Protein AF-A0AAU0MA04-F1 (afdb_monomer)

Secondary structure (DSSP, 8-state):
--PPPP-TTTTTHHHHHHHHHHHHHHT-HHHHHHHHHTSTT--HHHHHHHHHHHHH---HHHHHHHHHHHHHHHHHHHHHHHHHHHHHHHHHHHHHHS-----------B-TTT-PBPS---SSSSPP--SSHHHHHHHHHHHHTT-TT--S---------------------HHHHHHHHHT-HHHHHHHHHHHHHHHH-TT-GGGSTTSHHHHHHHHHHHHHHHHHHHHHT--

Nearest PDB structures (foldseek):
  2ecv-assembly1_A  TM=3.688E-01  e=5.560E+00  Homo sapiens

pLDDT: mean 81.83, std 14.27, range [41.34, 95.12]

Solvent-accessible surface area (backbone atoms only — not comparable to full-atom values): 14176 Å² total; per-residue (Å²): 127,88,72,73,81,85,50,58,76,87,63,46,42,65,61,45,50,51,50,31,52,51,20,60,72,68,68,42,68,67,54,31,51,54,29,45,63,73,40,80,59,71,39,75,71,49,50,53,51,44,60,43,40,70,72,73,40,85,50,69,66,63,32,54,52,52,43,50,50,55,56,50,51,40,47,49,50,52,51,52,52,49,47,53,50,53,51,51,51,53,51,46,55,54,48,67,70,54,73,81,76,77,84,81,72,88,68,64,56,41,14,81,74,80,60,47,72,48,93,70,74,58,94,69,78,85,72,58,55,49,72,42,72,66,52,48,52,51,47,50,48,34,45,72,67,68,40,92,88,44,75,88,73,81,87,70,90,73,85,76,84,80,82,75,88,72,83,74,76,76,85,66,64,70,64,57,58,52,53,54,33,76,72,31,69,69,52,41,52,49,51,53,52,49,52,50,51,50,57,68,37,81,85,46,66,71,46,34,80,88,30,71,60,27,49,52,50,51,54,54,52,50,53,52,54,48,55,52,28,50,75,69,72,71,106

Mean predicted aligned error: 18.21 Å

Radius of gyration: 35.87 Å; Cα contacts (8 Å, |Δi|>4): 125; chains: 1; bounding box: 89×49×90 Å

Foldseek 3Di:
DQQDQDDCVVLVVVVLVVQCVVCVVVVPPVSNVVSVVSLVLPDPVLVVVLVVLVVPPPDPVVSVVVNSVSSVVSVNVVSVVVSVVVVVVVVVVVVVVPPPDDPDDPADQAALQPRHGAPDQDPDDDGDRHNDPVSVVVLVVCVVVVPPSSDPDDPDPDPDPDDDPDPPPPDDDPVVVVVVQVVDPVSVVVVVVVVVVQLVPPVDPCCDPVHPNVVVVVVVVVVVVVVVCVVVVND

Structure (mmCIF, N/CA/C/O backbone):
data_AF-A0AAU0MA04-F1
#
_entry.id   AF-A0AAU0MA04-F1
#
loop_
_atom_site.group_PDB
_atom_site.id
_atom_site.type_symbol
_atom_site.label_atom_id
_atom_site.label_alt_id
_atom_site.label_comp_id
_atom_site.label_asym_id
_atom_site.label_entity_id
_atom_site.label_seq_id
_atom_site.pdbx_PDB_ins_code
_atom_site.Cartn_x
_atom_site.Cartn_y
_atom_site.Cartn_z
_atom_site.occupancy
_atom_site.B_iso_or_equiv
_atom_site.auth_seq_id
_atom_site.auth_comp_id
_atom_site.auth_asym_id
_atom_site.auth_atom_id
_atom_site.pdbx_PDB_model_num
ATOM 1 N N . MET A 1 1 ? 5.390 -4.757 4.977 1.00 41.34 1 MET A N 1
ATOM 2 C CA . MET A 1 1 ? 6.510 -3.803 4.855 1.00 41.34 1 MET A CA 1
ATOM 3 C C . MET A 1 1 ? 6.020 -2.680 3.956 1.00 41.34 1 MET A C 1
ATOM 5 O O . MET A 1 1 ? 5.158 -2.944 3.133 1.00 41.34 1 MET A O 1
ATOM 9 N N . ALA A 1 2 ? 6.436 -1.424 4.125 1.00 43.72 2 ALA A N 1
ATOM 10 C CA . ALA A 1 2 ? 6.061 -0.416 3.134 1.00 43.72 2 ALA A CA 1
ATOM 11 C C . ALA A 1 2 ? 6.876 -0.718 1.873 1.00 43.72 2 ALA A C 1
ATOM 13 O O . ALA A 1 2 ? 8.049 -0.378 1.786 1.00 43.72 2 ALA A O 1
ATOM 14 N N . THR A 1 3 ? 6.289 -1.457 0.939 1.00 55.22 3 THR A N 1
ATOM 15 C CA . THR A 1 3 ? 6.879 -1.705 -0.373 1.00 55.22 3 THR A CA 1
ATOM 16 C C . THR A 1 3 ? 7.212 -0.336 -0.982 1.00 55.22 3 THR A C 1
ATOM 18 O O . THR A 1 3 ? 6.331 0.528 -1.045 1.00 55.22 3 THR A O 1
ATOM 21 N N . LYS A 1 4 ? 8.488 -0.084 -1.312 1.00 68.62 4 LYS A N 1
ATOM 22 C CA . LYS A 1 4 ? 8.983 1.208 -1.829 1.00 68.62 4 LYS A CA 1
ATOM 23 C C . LYS A 1 4 ? 8.286 1.575 -3.148 1.00 68.62 4 LYS A C 1
ATOM 25 O O . LYS A 1 4 ? 7.562 0.767 -3.729 1.00 68.62 4 LYS A O 1
ATOM 30 N N . ARG A 1 5 ? 8.422 2.813 -3.630 1.00 72.25 5 ARG A N 1
ATOM 31 C CA . ARG A 1 5 ? 7.978 3.149 -4.997 1.00 72.25 5 ARG A CA 1
ATOM 32 C C . ARG A 1 5 ? 8.819 2.332 -5.992 1.00 72.25 5 ARG A C 1
ATOM 34 O O . ARG A 1 5 ? 9.983 2.078 -5.713 1.00 72.25 5 ARG A O 1
ATOM 41 N N . TYR A 1 6 ? 8.218 1.878 -7.096 1.00 77.06 6 TYR A N 1
ATOM 42 C CA . TYR A 1 6 ? 8.964 1.142 -8.121 1.00 77.06 6 TYR A CA 1
ATOM 43 C C . TYR A 1 6 ? 10.035 2.061 -8.705 1.00 77.06 6 TYR A C 1
ATOM 45 O O . TYR A 1 6 ? 9.693 3.121 -9.233 1.00 77.06 6 TYR A O 1
ATOM 53 N N . ASP A 1 7 ? 11.292 1.649 -8.585 1.00 78.50 7 ASP A N 1
ATOM 54 C CA . ASP A 1 7 ? 12.438 2.314 -9.185 1.00 78.50 7 ASP A CA 1
ATOM 55 C C . ASP A 1 7 ? 12.989 1.420 -10.314 1.00 78.50 7 ASP A C 1
ATOM 57 O O . ASP A 1 7 ? 13.500 0.325 -10.045 1.00 78.50 7 ASP A O 1
ATOM 61 N N . PRO A 1 8 ? 12.864 1.844 -11.584 1.00 71.38 8 PRO A N 1
ATOM 62 C CA . PRO A 1 8 ? 13.369 1.092 -12.729 1.00 71.38 8 PRO A CA 1
ATOM 63 C C . PRO A 1 8 ? 14.887 0.859 -12.692 1.00 71.38 8 PRO A C 1
ATOM 65 O O . PRO A 1 8 ? 15.351 -0.158 -13.207 1.00 71.38 8 PRO A O 1
ATOM 68 N N . ALA A 1 9 ? 15.660 1.772 -12.092 1.00 71.94 9 ALA A N 1
ATOM 69 C CA . ALA A 1 9 ? 17.114 1.648 -12.000 1.00 71.94 9 ALA A CA 1
ATOM 70 C C . ALA A 1 9 ? 17.511 0.611 -10.942 1.00 71.94 9 ALA A C 1
ATOM 72 O O . ALA A 1 9 ? 18.297 -0.291 -11.222 1.00 71.94 9 ALA A O 1
ATOM 73 N N . ALA A 1 10 ? 16.891 0.665 -9.760 1.00 71.75 10 ALA A N 1
ATOM 74 C CA . ALA A 1 10 ? 17.122 -0.316 -8.699 1.00 71.75 10 ALA A CA 1
ATOM 75 C C . ALA A 1 10 ? 16.655 -1.743 -9.051 1.00 71.75 10 ALA A C 1
ATOM 77 O O . ALA A 1 10 ? 17.081 -2.702 -8.413 1.00 71.75 10 ALA A O 1
ATOM 78 N N . THR A 1 11 ? 15.771 -1.897 -10.042 1.00 78.12 11 THR A N 1
ATOM 79 C CA . THR A 1 11 ? 15.206 -3.194 -10.470 1.00 78.12 11 THR A CA 1
ATOM 80 C C . THR A 1 11 ? 15.843 -3.755 -11.747 1.00 78.12 11 THR A C 1
ATOM 82 O O . THR A 1 11 ? 15.291 -4.688 -12.340 1.00 78.12 11 THR A O 1
ATOM 85 N N . ASP A 1 12 ? 16.969 -3.176 -12.189 1.00 88.25 12 ASP A N 1
ATOM 86 C CA . ASP A 1 12 ? 17.666 -3.522 -13.440 1.00 88.25 12 ASP A CA 1
ATOM 87 C C . ASP A 1 12 ? 16.699 -3.651 -14.632 1.00 88.25 12 ASP A C 1
ATOM 89 O O . ASP A 1 12 ? 16.782 -4.569 -15.449 1.00 88.25 12 ASP A O 1
ATOM 93 N N . PHE A 1 13 ? 15.700 -2.764 -14.719 1.00 91.00 13 PHE A N 1
ATOM 94 C CA . PHE A 1 13 ? 14.702 -2.857 -15.786 1.00 91.00 13 PHE A CA 1
ATOM 95 C C . PHE A 1 13 ? 15.365 -2.767 -17.164 1.00 91.00 13 PHE A C 1
ATOM 97 O O . PHE A 1 13 ? 15.036 -3.539 -18.059 1.00 91.00 13 PHE A O 1
ATOM 104 N N . ASN A 1 14 ? 16.320 -1.847 -17.320 1.00 88.38 14 ASN A N 1
ATOM 105 C CA . ASN A 1 14 ? 17.003 -1.639 -18.593 1.00 88.38 14 ASN A CA 1
ATOM 106 C C . ASN A 1 14 ? 17.833 -2.865 -19.002 1.00 88.38 14 ASN A C 1
ATOM 108 O O . ASN A 1 14 ? 17.772 -3.248 -20.166 1.00 88.38 14 ASN A O 1
ATOM 112 N N . GLY A 1 15 ? 18.546 -3.510 -18.069 1.00 91.31 15 GLY A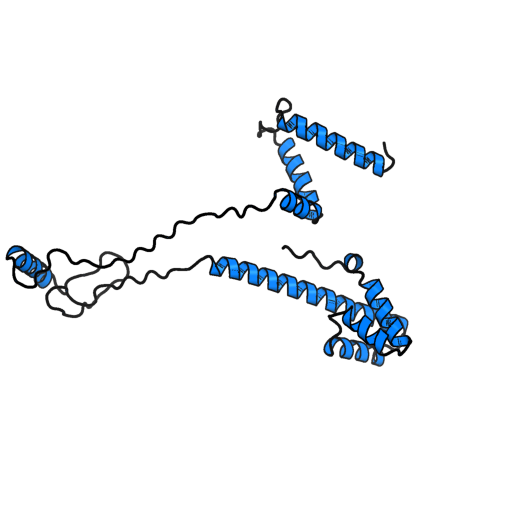 N 1
ATOM 113 C CA . GLY A 1 15 ? 19.304 -4.728 -18.360 1.00 91.31 15 GLY A CA 1
ATOM 114 C C . GLY A 1 15 ? 18.397 -5.907 -18.705 1.00 91.31 15 GLY A C 1
ATOM 115 O O . GLY A 1 15 ? 18.644 -6.606 -19.686 1.00 91.31 15 GLY A O 1
ATOM 116 N N . ARG A 1 16 ? 17.296 -6.096 -17.965 1.00 93.31 16 ARG A N 1
ATOM 117 C CA . ARG A 1 16 ? 16.293 -7.135 -18.267 1.00 93.31 16 ARG A CA 1
ATOM 118 C C . ARG A 1 16 ? 15.619 -6.919 -19.622 1.00 93.31 16 ARG A C 1
ATOM 120 O O . ARG A 1 16 ? 15.493 -7.866 -20.390 1.00 93.31 16 ARG A O 1
ATOM 127 N N . TYR A 1 17 ? 15.225 -5.685 -19.929 1.00 93.06 17 TYR A N 1
ATOM 128 C CA . TYR A 1 17 ? 14.608 -5.340 -21.209 1.00 93.06 17 TYR A CA 1
ATOM 129 C C . TYR A 1 17 ? 15.577 -5.529 -22.380 1.00 93.06 17 TYR A C 1
ATOM 131 O O . TYR A 1 17 ? 15.200 -6.132 -23.377 1.00 93.06 17 TYR A O 1
ATOM 139 N N . ALA A 1 18 ? 16.831 -5.086 -22.246 1.00 92.75 18 ALA A N 1
ATOM 140 C CA . ALA A 1 18 ? 17.844 -5.267 -23.284 1.00 92.75 18 ALA A CA 1
ATOM 141 C C . ALA A 1 18 ? 18.127 -6.751 -23.568 1.00 92.75 18 ALA A C 1
ATOM 143 O O . ALA A 1 18 ? 18.173 -7.142 -24.729 1.00 92.75 18 ALA A O 1
ATOM 144 N N . ARG A 1 19 ? 18.238 -7.591 -22.524 1.00 93.50 19 ARG A N 1
ATOM 145 C CA . ARG A 1 19 ? 18.380 -9.052 -22.681 1.00 93.50 19 ARG A CA 1
ATOM 146 C C . ARG A 1 19 ? 17.199 -9.669 -23.426 1.00 93.50 19 ARG A C 1
ATOM 148 O O . ARG A 1 19 ? 17.395 -10.522 -24.279 1.00 93.50 19 ARG A O 1
ATOM 155 N N . TRP A 1 20 ? 15.982 -9.222 -23.126 1.00 95.06 20 TRP A N 1
ATOM 156 C CA . TRP A 1 20 ? 14.782 -9.711 -23.801 1.00 95.06 20 TRP A CA 1
ATOM 157 C C . TRP A 1 20 ? 14.717 -9.311 -25.278 1.00 95.06 20 TRP A C 1
ATOM 159 O O . TRP A 1 20 ? 14.355 -10.136 -26.110 1.00 95.06 20 TRP A O 1
ATOM 169 N N . VAL A 1 21 ? 15.114 -8.081 -25.618 1.00 93.31 21 VAL A N 1
ATOM 170 C CA . VAL A 1 21 ? 15.220 -7.646 -27.021 1.00 93.31 21 VAL A CA 1
ATOM 171 C C . VAL A 1 21 ? 16.290 -8.450 -27.762 1.00 93.31 21 VAL A C 1
ATOM 173 O O . VAL A 1 21 ? 16.012 -8.964 -28.837 1.00 93.31 21 VAL A O 1
ATOM 176 N N . ALA A 1 22 ? 17.470 -8.637 -27.165 1.00 92.75 22 ALA A N 1
ATOM 177 C CA . ALA A 1 22 ? 18.539 -9.427 -27.774 1.00 92.75 22 ALA A CA 1
ATOM 178 C C . ALA A 1 22 ? 18.120 -10.887 -28.025 1.00 92.75 22 ALA A C 1
ATOM 180 O O . ALA A 1 22 ? 18.407 -11.428 -29.087 1.00 92.75 22 ALA A O 1
ATOM 181 N N . ALA A 1 23 ? 17.388 -11.500 -27.088 1.00 92.50 23 ALA A N 1
ATOM 182 C CA . ALA A 1 23 ? 16.870 -12.859 -27.245 1.00 92.50 23 ALA A CA 1
ATOM 183 C C . ALA A 1 23 ? 15.776 -12.968 -28.327 1.00 92.50 23 ALA A C 1
ATOM 185 O O . ALA A 1 23 ? 15.659 -13.982 -29.009 1.00 92.50 23 ALA A O 1
ATOM 186 N N . LEU A 1 24 ? 14.971 -11.915 -28.518 1.00 90.12 24 LEU A N 1
ATOM 187 C CA . LEU A 1 24 ? 14.032 -11.847 -29.643 1.00 90.12 24 LEU A CA 1
ATOM 188 C C . LEU A 1 24 ? 14.755 -11.770 -30.991 1.00 90.12 24 LEU A C 1
ATOM 190 O O . LEU A 1 24 ? 14.296 -12.367 -31.960 1.00 90.12 24 LEU A O 1
ATOM 194 N N . GLU A 1 25 ? 15.854 -11.019 -31.057 1.00 90.44 25 GLU A N 1
ATOM 195 C CA . GLU A 1 25 ? 16.655 -10.854 -32.274 1.00 90.44 25 GLU A CA 1
ATOM 196 C C . GLU A 1 25 ? 17.494 -12.098 -32.596 1.00 90.44 25 GLU A C 1
ATOM 198 O O . GLU A 1 25 ? 17.679 -12.412 -33.772 1.00 90.44 25 GLU A O 1
ATOM 203 N N . SER A 1 26 ? 17.976 -12.822 -31.579 1.00 90.88 26 SER A N 1
ATOM 204 C CA . SER A 1 26 ? 18.753 -14.056 -31.758 1.00 90.88 26 SER A CA 1
ATOM 205 C C . SER A 1 26 ? 17.905 -15.223 -32.271 1.00 90.88 26 SER A C 1
ATOM 207 O O . SER A 1 26 ? 18.430 -16.108 -32.947 1.00 90.88 26 SER A O 1
ATOM 209 N N . GLY A 1 27 ? 16.599 -15.219 -31.979 1.00 87.81 27 GLY A N 1
ATOM 210 C CA . GLY A 1 27 ? 15.687 -16.308 -32.333 1.00 87.81 27 GLY A CA 1
ATOM 211 C C . GLY A 1 27 ? 15.923 -17.592 -31.530 1.00 87.81 27 GLY A C 1
ATOM 212 O O . GLY A 1 27 ? 15.418 -18.644 -31.919 1.00 87.81 27 GLY A O 1
ATOM 213 N N . ASP A 1 28 ? 16.687 -17.525 -30.436 1.00 92.56 28 ASP A N 1
ATOM 214 C CA . ASP A 1 28 ? 16.879 -18.645 -29.517 1.00 92.56 28 ASP A CA 1
ATOM 215 C C . ASP A 1 28 ? 15.689 -18.737 -28.548 1.00 92.56 28 ASP A C 1
ATOM 217 O O . ASP A 1 28 ? 15.515 -17.918 -27.640 1.00 92.56 28 ASP A O 1
ATOM 221 N N . ASP A 1 29 ? 14.858 -19.763 -28.738 1.00 89.50 29 ASP A N 1
ATOM 222 C CA . ASP A 1 29 ? 13.662 -20.002 -27.929 1.00 89.50 29 ASP A CA 1
ATOM 223 C C . ASP A 1 29 ? 13.971 -20.193 -26.432 1.00 89.50 29 ASP A C 1
ATOM 225 O O . ASP A 1 29 ? 13.145 -19.840 -25.581 1.00 89.50 29 ASP A O 1
ATOM 229 N N . ALA A 1 30 ? 15.141 -20.742 -26.084 1.00 91.38 30 ALA A N 1
ATOM 230 C CA . ALA A 1 30 ? 15.532 -20.964 -24.695 1.00 91.38 30 ALA A CA 1
ATOM 231 C C . ALA A 1 30 ? 15.920 -19.643 -24.014 1.00 91.38 30 ALA A C 1
ATOM 233 O O . ALA A 1 30 ? 15.414 -19.343 -22.926 1.00 91.38 30 ALA A O 1
ATOM 234 N N . GLU A 1 31 ? 16.741 -18.825 -24.677 1.00 89.94 31 GLU A N 1
ATOM 235 C CA . GLU A 1 31 ? 17.109 -17.488 -24.190 1.00 89.94 31 GLU A CA 1
ATOM 236 C C . GLU A 1 31 ? 15.884 -16.569 -24.100 1.00 89.94 31 GLU A C 1
ATOM 238 O O . GLU A 1 31 ? 15.717 -15.824 -23.128 1.00 89.94 31 GLU A O 1
ATOM 243 N N . LEU A 1 32 ? 14.979 -16.649 -25.081 1.00 90.62 32 LEU A N 1
ATOM 244 C CA . LEU A 1 32 ? 13.755 -15.854 -25.103 1.00 90.62 32 LEU A CA 1
ATOM 245 C C . LEU A 1 32 ? 12.832 -16.210 -23.938 1.00 90.62 32 LEU A C 1
ATOM 247 O O . LEU A 1 32 ? 12.239 -15.320 -23.314 1.00 90.62 32 LEU A O 1
ATOM 251 N N . LEU A 1 33 ? 12.709 -17.498 -23.616 1.00 90.31 33 LEU A N 1
ATOM 252 C CA . LEU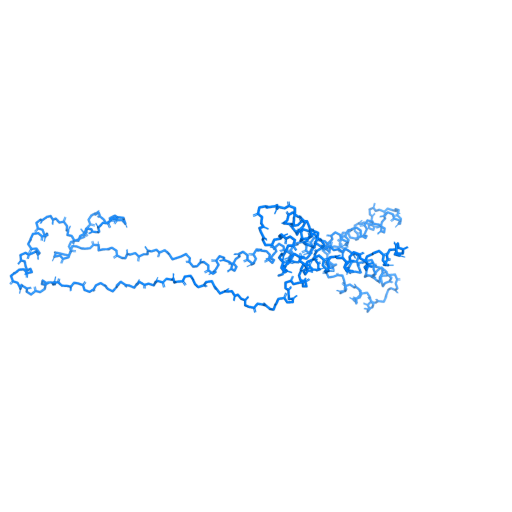 A 1 33 ? 11.907 -17.951 -22.487 1.00 90.31 33 LEU A CA 1
ATOM 253 C C . LEU A 1 33 ? 12.499 -17.463 -21.160 1.00 90.31 33 LEU A C 1
ATOM 255 O O . LEU A 1 33 ? 11.761 -16.917 -20.335 1.00 90.31 33 LEU A O 1
ATOM 259 N N . GLU A 1 34 ? 13.816 -17.577 -20.973 1.00 91.31 34 GLU A N 1
ATOM 260 C CA . GLU A 1 34 ? 14.506 -17.076 -19.779 1.00 91.31 34 GLU A CA 1
ATOM 261 C C . GLU A 1 34 ? 14.333 -15.558 -19.615 1.00 91.31 34 GLU A C 1
ATOM 263 O O . GLU A 1 34 ? 13.914 -15.073 -18.555 1.00 91.31 34 GLU A O 1
ATOM 268 N N . ALA A 1 35 ? 14.564 -14.794 -20.683 1.00 90.75 35 ALA A N 1
ATOM 269 C CA . ALA A 1 35 ? 14.426 -13.344 -20.657 1.00 90.75 35 ALA A CA 1
ATOM 270 C C . ALA A 1 35 ? 12.970 -12.893 -20.439 1.00 90.75 35 ALA A C 1
ATOM 272 O O . ALA A 1 35 ? 12.719 -11.883 -19.777 1.00 90.75 35 ALA A O 1
ATOM 273 N N . THR A 1 36 ? 11.994 -13.661 -20.933 1.00 90.75 36 THR A N 1
ATOM 274 C CA . THR A 1 36 ? 10.566 -13.401 -20.691 1.00 90.75 36 THR A CA 1
ATOM 275 C C . THR A 1 36 ? 10.191 -13.664 -19.231 1.00 90.75 36 THR A C 1
ATOM 277 O O . THR A 1 36 ? 9.463 -12.870 -18.635 1.00 90.75 36 THR A O 1
ATOM 280 N N . VAL A 1 37 ? 10.723 -14.723 -18.609 1.00 90.44 37 VAL A N 1
ATOM 281 C CA . VAL A 1 37 ? 10.525 -14.999 -17.172 1.00 90.44 37 VAL A CA 1
ATOM 282 C C . VAL A 1 37 ? 11.102 -13.876 -16.305 1.00 90.44 37 VAL A C 1
ATOM 284 O O . VAL A 1 37 ? 10.506 -13.514 -15.286 1.00 90.44 37 VAL A O 1
ATOM 287 N N . ALA A 1 38 ? 12.213 -13.269 -16.728 1.00 90.00 38 ALA A N 1
ATOM 288 C CA . ALA A 1 38 ? 12.803 -12.123 -16.043 1.00 90.00 38 ALA A CA 1
ATOM 289 C C . ALA A 1 38 ? 11.921 -10.857 -16.092 1.00 90.00 38 ALA A C 1
ATOM 291 O O . ALA A 1 38 ? 12.105 -9.962 -15.266 1.00 90.00 38 ALA A O 1
ATOM 292 N N . LEU A 1 39 ? 10.947 -10.770 -17.003 1.00 91.12 39 LEU A N 1
ATOM 293 C CA . LEU A 1 39 ? 9.977 -9.674 -17.130 1.00 91.12 39 LEU A CA 1
ATOM 294 C C . LEU A 1 39 ? 8.555 -10.200 -16.857 1.00 91.12 39 LEU A C 1
ATOM 296 O O . LEU A 1 39 ? 7.752 -10.359 -17.779 1.00 91.12 39 LEU A O 1
ATOM 300 N N . PRO A 1 40 ? 8.193 -10.456 -15.587 1.00 84.81 40 PRO A N 1
ATOM 301 C CA . PRO A 1 40 ? 6.976 -11.188 -15.220 1.00 84.81 40 PRO A CA 1
ATOM 302 C C . PRO A 1 40 ? 5.665 -10.506 -15.648 1.00 84.81 40 PRO A C 1
ATOM 304 O O . PRO A 1 40 ? 4.594 -11.116 -15.596 1.00 84.81 40 PRO A O 1
ATOM 307 N N . THR A 1 41 ? 5.709 -9.239 -16.065 1.00 90.56 41 THR A N 1
ATOM 308 C CA . THR A 1 41 ? 4.548 -8.518 -16.596 1.00 90.56 41 THR A CA 1
ATOM 309 C C . THR A 1 41 ? 4.322 -8.703 -18.097 1.00 90.56 41 THR A C 1
ATOM 311 O O . THR A 1 41 ? 3.250 -8.311 -18.574 1.00 90.56 41 THR A O 1
ATOM 314 N N . LEU A 1 42 ? 5.248 -9.340 -18.830 1.00 90.44 42 LEU A N 1
ATOM 315 C CA . LEU A 1 42 ? 5.096 -9.740 -20.236 1.00 90.44 42 LEU A CA 1
ATOM 316 C C . LEU A 1 42 ? 4.082 -10.885 -20.390 1.00 90.44 42 LEU A C 1
ATOM 318 O O . LEU A 1 42 ? 4.397 -12.029 -20.697 1.00 90.44 42 LEU A O 1
ATOM 322 N N . ASN A 1 43 ? 2.811 -10.567 -20.177 1.00 90.31 43 ASN A N 1
ATOM 323 C CA . ASN A 1 43 ? 1.702 -11.475 -20.439 1.00 90.31 43 ASN A CA 1
ATOM 324 C C . ASN A 1 43 ? 1.148 -11.284 -21.861 1.00 90.31 43 ASN A C 1
ATOM 326 O O . ASN A 1 43 ? 1.457 -10.310 -22.550 1.00 90.31 43 ASN A O 1
ATOM 330 N N . LYS A 1 44 ? 0.236 -12.176 -22.273 1.00 91.06 44 LYS A N 1
ATOM 331 C CA . LYS A 1 44 ? -0.420 -12.141 -23.595 1.00 91.06 44 LYS A CA 1
ATOM 332 C C . LYS A 1 44 ? -0.980 -10.762 -23.972 1.00 91.06 44 LYS A C 1
ATOM 334 O O . LYS A 1 44 ? -0.932 -10.380 -25.135 1.00 91.06 44 LYS A O 1
ATOM 339 N N . ARG A 1 45 ? -1.494 -9.994 -23.002 1.00 93.12 45 ARG A N 1
ATOM 340 C CA . ARG A 1 45 ? -2.045 -8.653 -23.249 1.00 93.12 45 ARG A CA 1
ATOM 341 C C . ARG A 1 45 ? -0.952 -7.632 -23.558 1.00 93.12 45 ARG A C 1
ATOM 343 O O . ARG A 1 45 ? -1.172 -6.772 -24.402 1.00 93.12 45 ARG A O 1
ATOM 350 N N . VAL A 1 46 ? 0.181 -7.686 -22.859 1.00 92.50 46 VAL A N 1
ATOM 351 C CA . VAL A 1 46 ? 1.319 -6.797 -23.132 1.00 92.50 46 VAL A CA 1
ATOM 352 C C . VAL A 1 46 ? 1.931 -7.149 -24.483 1.00 92.50 46 VAL A C 1
ATOM 354 O O . VAL A 1 46 ? 2.068 -6.257 -25.309 1.00 92.50 46 VAL A O 1
ATOM 357 N N . LEU A 1 47 ? 2.157 -8.435 -24.764 1.00 92.19 47 LEU A N 1
ATOM 358 C CA . LEU A 1 47 ? 2.658 -8.899 -26.063 1.00 92.19 47 LEU A CA 1
ATOM 359 C C . LEU A 1 47 ? 1.759 -8.459 -27.231 1.00 92.19 47 LEU A C 1
ATOM 361 O O . LEU A 1 47 ? 2.256 -7.952 -28.229 1.00 92.19 47 LEU A O 1
ATOM 365 N N . ALA A 1 48 ? 0.432 -8.548 -27.082 1.00 92.38 48 ALA A N 1
ATOM 366 C CA . ALA A 1 48 ? -0.506 -8.064 -28.098 1.00 92.38 48 ALA A CA 1
ATOM 367 C C . ALA A 1 48 ? -0.398 -6.549 -28.355 1.00 92.38 48 ALA A C 1
ATOM 369 O O . ALA A 1 48 ? -0.599 -6.108 -29.484 1.00 92.38 48 ALA A O 1
ATOM 370 N N . LYS A 1 49 ? -0.077 -5.748 -27.326 1.00 92.50 49 LYS A N 1
ATOM 371 C CA . LYS A 1 49 ? 0.182 -4.309 -27.491 1.00 92.50 49 LYS A CA 1
ATOM 372 C C . LYS A 1 49 ? 1.498 -4.052 -28.215 1.00 92.50 49 LYS A C 1
ATOM 374 O O . LYS A 1 49 ? 1.532 -3.170 -29.059 1.00 92.50 49 LYS A O 1
ATOM 379 N N . LEU A 1 50 ? 2.548 -4.814 -27.908 1.00 93.62 50 LEU A N 1
ATOM 380 C CA . LEU A 1 50 ? 3.832 -4.697 -28.607 1.00 93.62 50 LEU A CA 1
ATOM 381 C C . LEU A 1 50 ? 3.670 -5.028 -30.096 1.00 93.62 50 LEU A C 1
ATOM 383 O O . LEU A 1 50 ? 4.098 -4.247 -30.934 1.00 93.62 50 LEU A O 1
ATOM 387 N N . ALA A 1 51 ? 2.933 -6.097 -30.412 1.00 92.38 51 ALA A N 1
ATOM 388 C CA . ALA A 1 51 ? 2.611 -6.471 -31.788 1.00 92.38 51 ALA A CA 1
ATOM 389 C C . ALA A 1 51 ? 1.708 -5.455 -32.515 1.00 92.38 51 ALA A C 1
ATOM 391 O O . ALA A 1 51 ? 1.640 -5.468 -33.739 1.00 92.38 51 ALA A O 1
ATOM 392 N N . ALA A 1 52 ? 0.959 -4.620 -31.788 1.00 92.50 52 ALA A N 1
ATOM 393 C CA . ALA A 1 52 ? 0.221 -3.511 -32.391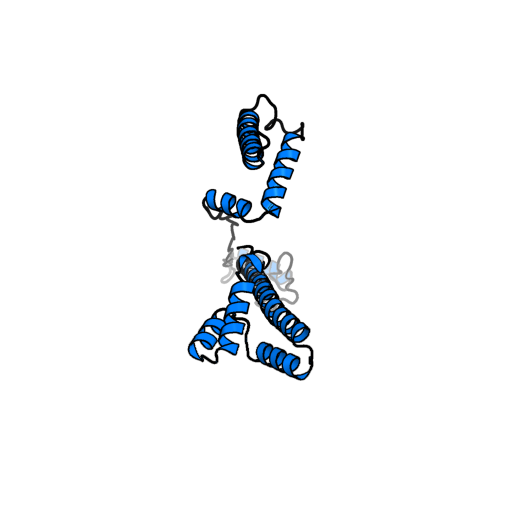 1.00 92.50 52 ALA A CA 1
ATOM 394 C C . ALA A 1 52 ? 1.169 -2.366 -32.764 1.00 92.50 52 ALA A C 1
ATOM 396 O O . ALA A 1 52 ? 1.116 -1.898 -33.892 1.00 92.50 52 ALA A O 1
ATOM 397 N N . VAL A 1 53 ? 2.100 -2.008 -31.872 1.00 91.81 53 VAL A N 1
ATOM 398 C CA . VAL A 1 53 ? 3.143 -1.009 -32.167 1.00 91.81 53 VAL A CA 1
ATOM 399 C C . VAL A 1 53 ? 3.966 -1.410 -33.391 1.00 91.81 53 VAL A C 1
ATOM 401 O O . VAL A 1 53 ? 4.189 -0.575 -34.254 1.00 91.81 53 VAL A O 1
ATOM 404 N N . ASP A 1 54 ? 4.316 -2.693 -33.525 1.00 89.88 54 ASP A N 1
ATOM 405 C CA . ASP A 1 54 ? 5.006 -3.220 -34.716 1.00 89.88 54 ASP A CA 1
ATOM 406 C C . ASP A 1 54 ? 4.276 -2.977 -36.041 1.00 89.88 54 ASP A C 1
ATOM 408 O O . ASP A 1 54 ? 4.907 -2.914 -37.091 1.00 89.88 54 ASP A O 1
ATOM 412 N N . ARG A 1 55 ? 2.943 -2.895 -36.011 1.00 91.06 55 ARG A N 1
ATOM 413 C CA . ARG A 1 55 ? 2.129 -2.646 -37.207 1.00 91.06 55 ARG A CA 1
ATOM 414 C C . ARG A 1 55 ? 1.885 -1.163 -37.446 1.00 91.06 55 ARG A C 1
ATOM 416 O O . ARG A 1 55 ? 1.770 -0.756 -38.597 1.00 91.06 55 ARG A O 1
ATOM 423 N N . ASP A 1 56 ? 1.743 -0.403 -36.365 1.00 88.75 56 ASP A N 1
ATOM 424 C CA . ASP A 1 56 ? 1.213 0.957 -36.398 1.00 88.75 56 ASP A CA 1
ATOM 425 C C . ASP A 1 56 ? 2.324 2.023 -36.473 1.00 88.75 56 ASP A C 1
ATOM 427 O O . ASP A 1 56 ? 2.064 3.120 -36.965 1.00 88.75 56 ASP A O 1
ATOM 431 N N . GLU A 1 57 ? 3.546 1.717 -36.014 1.00 91.12 57 GLU A N 1
ATOM 432 C CA . GLU A 1 57 ? 4.676 2.655 -35.970 1.00 91.12 57 GLU A CA 1
ATOM 433 C C . GLU A 1 57 ? 5.774 2.266 -36.981 1.00 91.12 57 GLU A C 1
ATOM 435 O O . GLU A 1 57 ? 6.532 1.322 -36.737 1.00 91.12 57 GLU A O 1
ATOM 440 N N . PRO A 1 58 ? 5.871 2.967 -38.128 1.00 86.19 58 PRO A N 1
ATOM 441 C CA . PRO A 1 58 ? 6.843 2.654 -39.170 1.00 86.19 58 PRO A CA 1
ATOM 442 C C . PRO A 1 58 ? 8.263 3.145 -38.861 1.00 86.19 58 PRO A C 1
ATOM 444 O O . PRO A 1 58 ? 9.200 2.625 -39.469 1.00 86.19 58 PRO A O 1
ATOM 447 N N . ASP A 1 59 ? 8.453 4.129 -37.969 1.00 92.25 59 ASP A N 1
ATOM 448 C CA . ASP A 1 59 ? 9.799 4.545 -37.555 1.00 92.25 59 ASP A CA 1
ATOM 449 C C . ASP A 1 59 ? 10.399 3.516 -36.577 1.00 92.25 59 ASP A C 1
ATOM 451 O O . ASP A 1 59 ? 9.871 3.331 -35.475 1.00 92.25 59 ASP A O 1
ATOM 455 N N . PRO A 1 60 ? 11.530 2.865 -36.919 1.00 88.81 60 PRO A N 1
ATOM 456 C CA . PRO A 1 60 ? 12.152 1.869 -36.051 1.00 88.81 60 PRO A CA 1
ATOM 457 C C . PRO A 1 60 ? 12.539 2.422 -34.675 1.00 88.81 60 PRO A C 1
ATOM 459 O O . PRO A 1 60 ? 12.456 1.703 -33.675 1.00 88.81 60 PRO A O 1
ATOM 462 N N . THR A 1 61 ? 12.942 3.695 -34.608 1.00 89.81 61 THR A N 1
ATOM 463 C CA . THR A 1 61 ? 13.384 4.317 -33.353 1.00 89.81 61 THR A CA 1
ATOM 464 C C . THR A 1 61 ? 12.190 4.580 -32.439 1.00 89.81 61 THR A C 1
ATOM 466 O O . THR A 1 61 ? 12.178 4.114 -31.296 1.00 89.81 61 THR A O 1
ATOM 469 N N . ALA A 1 62 ? 11.148 5.241 -32.955 1.00 85.56 62 ALA A N 1
ATOM 470 C CA . ALA A 1 62 ? 9.901 5.461 -32.228 1.00 85.56 62 ALA A CA 1
ATOM 471 C C . ALA A 1 62 ? 9.238 4.142 -31.795 1.00 85.56 62 ALA A C 1
ATOM 473 O O . ALA A 1 62 ? 8.798 4.019 -30.647 1.00 85.56 62 ALA A O 1
ATOM 474 N N . CYS A 1 63 ? 9.239 3.120 -32.658 1.00 89.31 63 CYS A N 1
ATOM 475 C CA . CYS A 1 63 ? 8.706 1.795 -32.344 1.00 89.31 63 CYS A CA 1
ATOM 476 C C . CYS A 1 63 ? 9.438 1.163 -31.145 1.00 89.31 63 CYS A C 1
ATOM 478 O O . CYS A 1 63 ? 8.803 0.713 -30.180 1.00 89.31 63 CYS A O 1
ATOM 480 N N . ALA A 1 64 ? 10.776 1.181 -31.147 1.00 88.69 64 ALA A N 1
ATOM 481 C CA . ALA A 1 64 ? 11.588 0.641 -30.057 1.00 88.69 64 ALA A CA 1
ATOM 482 C C . ALA A 1 64 ? 11.349 1.377 -28.724 1.00 88.69 64 ALA A C 1
ATOM 484 O O . ALA A 1 64 ? 11.205 0.741 -27.669 1.00 88.69 64 ALA A O 1
ATOM 485 N N . GLU A 1 65 ? 11.255 2.708 -28.760 1.00 88.94 65 GLU A N 1
ATOM 486 C CA . GLU A 1 65 ? 10.958 3.525 -27.581 1.00 88.94 65 GLU A CA 1
ATOM 487 C C . GLU A 1 65 ? 9.557 3.245 -27.028 1.00 88.94 65 GLU A C 1
ATOM 489 O O . GLU A 1 65 ? 9.388 3.020 -25.824 1.00 88.94 65 GLU A O 1
ATOM 494 N N . GLN A 1 66 ? 8.547 3.189 -27.896 1.00 90.81 66 GLN A N 1
ATOM 495 C CA . GLN A 1 66 ? 7.163 2.967 -27.494 1.00 90.81 66 GLN A CA 1
ATOM 496 C C . GLN A 1 66 ? 6.966 1.571 -26.891 1.00 90.81 66 GLN A C 1
ATOM 498 O O . GLN A 1 66 ? 6.310 1.428 -25.851 1.00 90.81 66 GLN A O 1
ATOM 503 N N . LYS A 1 67 ? 7.601 0.543 -27.465 1.00 91.31 67 LYS A N 1
ATOM 504 C CA . LYS A 1 67 ? 7.640 -0.808 -26.887 1.00 91.31 67 LYS A CA 1
ATOM 505 C C . LYS A 1 67 ? 8.256 -0.813 -25.492 1.00 91.31 67 LYS A C 1
ATOM 507 O O . LYS A 1 67 ? 7.660 -1.359 -24.558 1.00 91.31 67 LYS A O 1
ATOM 512 N N . ARG A 1 68 ? 9.395 -0.137 -25.315 1.00 93.56 68 ARG A N 1
ATOM 513 C CA . ARG A 1 68 ? 10.069 -0.027 -24.015 1.00 93.56 68 ARG A CA 1
ATOM 514 C C . ARG A 1 68 ? 9.169 0.630 -22.974 1.00 93.56 68 ARG A C 1
ATOM 516 O O . ARG A 1 68 ? 9.059 0.128 -21.854 1.00 93.56 68 ARG A O 1
ATOM 523 N N . VAL A 1 69 ? 8.489 1.715 -23.342 1.00 92.25 69 VAL A N 1
ATOM 524 C CA . VAL A 1 69 ? 7.541 2.416 -22.462 1.00 92.25 69 VAL A CA 1
ATOM 525 C C . VAL A 1 69 ? 6.375 1.507 -22.068 1.00 92.25 69 VAL A C 1
ATOM 527 O O . VAL A 1 69 ? 5.997 1.477 -20.896 1.00 92.25 69 VAL A O 1
ATOM 530 N N . ILE A 1 70 ? 5.827 0.721 -22.998 1.00 93.19 70 ILE A N 1
ATOM 531 C CA . ILE A 1 70 ? 4.733 -0.218 -22.708 1.00 93.19 70 ILE A CA 1
ATOM 532 C C . ILE A 1 70 ? 5.153 -1.258 -21.664 1.00 93.19 70 ILE A C 1
ATOM 534 O O . ILE A 1 70 ? 4.416 -1.483 -20.695 1.00 93.19 70 ILE A O 1
ATOM 538 N N . VAL A 1 71 ? 6.327 -1.876 -21.831 1.00 92.94 71 VAL A N 1
ATOM 539 C CA . VAL A 1 71 ? 6.826 -2.878 -20.878 1.00 92.94 71 VAL A CA 1
ATOM 540 C C . VAL A 1 71 ? 7.125 -2.224 -19.526 1.00 92.94 71 VAL A C 1
ATOM 542 O O . VAL A 1 71 ? 6.662 -2.720 -18.498 1.00 92.94 71 VAL A O 1
ATOM 545 N N . LEU A 1 72 ? 7.772 -1.056 -19.510 1.00 91.44 72 LEU A N 1
ATOM 546 C CA . LEU A 1 72 ? 8.064 -0.313 -18.280 1.00 91.44 72 LEU A CA 1
ATOM 547 C C . LEU A 1 72 ? 6.794 0.045 -17.493 1.00 91.44 72 LEU A C 1
ATOM 549 O O . LEU A 1 72 ? 6.709 -0.185 -16.285 1.00 91.44 72 LEU A O 1
ATOM 553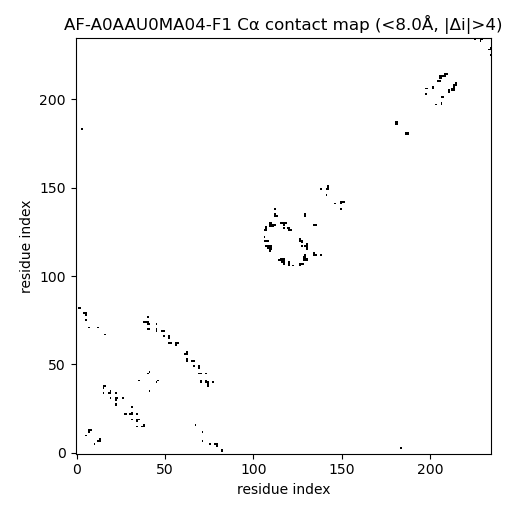 N N . LEU A 1 73 ? 5.779 0.585 -18.170 1.00 91.00 73 LEU A N 1
ATOM 554 C CA . LEU A 1 73 ? 4.505 0.926 -17.538 1.00 91.00 73 LEU A CA 1
ATOM 555 C C . LEU A 1 73 ? 3.794 -0.315 -16.993 1.00 91.00 73 LEU A C 1
ATOM 557 O O . LEU A 1 73 ? 3.110 -0.228 -15.972 1.00 91.00 73 LEU A O 1
ATOM 561 N N . SER A 1 74 ? 3.945 -1.473 -17.640 1.00 91.69 74 SER A N 1
ATOM 562 C CA . SER A 1 74 ? 3.369 -2.723 -17.140 1.00 91.69 74 SER A CA 1
ATOM 563 C C . SER A 1 74 ? 3.981 -3.148 -15.796 1.00 91.69 74 SER A C 1
ATOM 565 O O . SER A 1 74 ? 3.226 -3.468 -14.876 1.00 91.69 74 SER A O 1
ATOM 567 N N . GLU A 1 75 ? 5.306 -3.042 -15.644 1.00 90.00 75 GLU A N 1
ATOM 568 C CA . GLU A 1 75 ? 6.046 -3.314 -14.400 1.00 90.00 75 GLU A CA 1
ATOM 569 C C . GLU A 1 75 ? 5.656 -2.335 -13.284 1.00 90.00 75 GLU A C 1
ATOM 571 O O . GLU A 1 75 ? 5.277 -2.742 -12.180 1.00 90.00 75 GLU A O 1
ATOM 576 N N . ILE A 1 76 ? 5.638 -1.031 -13.594 1.00 89.12 76 ILE A N 1
ATOM 577 C CA . ILE A 1 76 ? 5.228 0.017 -12.647 1.00 89.12 76 ILE A CA 1
ATOM 578 C C . ILE A 1 76 ? 3.814 -0.2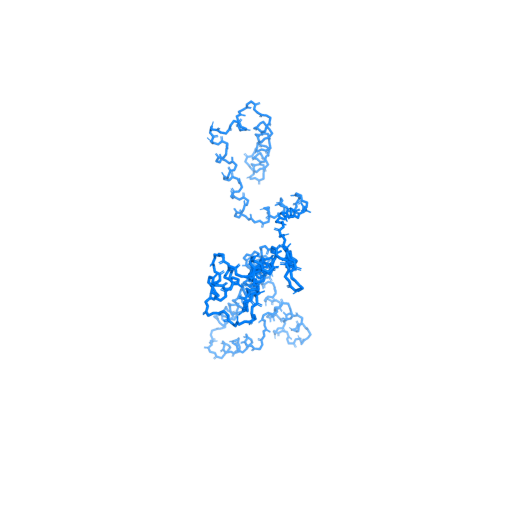58 -12.122 1.00 89.12 76 ILE A C 1
ATOM 580 O O . ILE A 1 76 ? 3.578 -0.227 -10.910 1.00 89.12 76 ILE A O 1
ATOM 584 N N . ASN A 1 77 ? 2.871 -0.545 -13.021 1.00 88.88 77 ASN A N 1
ATOM 585 C CA . ASN A 1 77 ? 1.479 -0.792 -12.659 1.00 88.88 77 ASN A CA 1
ATOM 586 C C . ASN A 1 77 ? 1.317 -2.080 -11.843 1.00 88.88 77 ASN A C 1
ATOM 588 O O . ASN A 1 77 ? 0.563 -2.094 -10.865 1.00 88.88 77 ASN A O 1
ATOM 592 N N . ALA A 1 78 ? 2.034 -3.152 -12.194 1.00 89.06 78 ALA A N 1
ATOM 593 C CA . ALA A 1 78 ? 2.007 -4.403 -11.441 1.00 89.06 78 ALA A CA 1
ATOM 594 C C . ALA A 1 78 ? 2.538 -4.213 -10.015 1.00 89.06 78 ALA A C 1
ATOM 596 O O . ALA A 1 78 ? 1.896 -4.649 -9.050 1.00 89.06 78 ALA A O 1
ATOM 597 N N . HIS A 1 79 ? 3.648 -3.487 -9.867 1.00 87.69 79 HIS A N 1
ATOM 598 C CA . HIS A 1 79 ? 4.212 -3.158 -8.566 1.00 87.69 79 HIS A CA 1
ATOM 599 C C . HIS A 1 79 ? 3.240 -2.298 -7.746 1.00 87.69 79 HIS A C 1
ATOM 601 O O . HIS A 1 79 ? 2.928 -2.627 -6.602 1.00 87.69 79 HIS A O 1
ATOM 607 N N . GLN A 1 80 ? 2.673 -1.235 -8.327 1.00 87.19 80 GLN A N 1
ATOM 608 C CA . GLN A 1 80 ? 1.660 -0.411 -7.655 1.00 87.19 80 GLN A CA 1
ATOM 609 C C . GLN A 1 80 ? 0.436 -1.230 -7.209 1.00 87.19 80 GLN A C 1
ATOM 611 O O . GLN A 1 80 ? -0.029 -1.079 -6.076 1.00 87.19 80 GLN A O 1
ATOM 616 N N . ALA A 1 81 ? -0.056 -2.143 -8.049 1.00 88.06 81 ALA A N 1
ATOM 617 C CA . ALA A 1 81 ? -1.164 -3.027 -7.704 1.00 88.06 81 ALA A CA 1
ATOM 618 C C . ALA A 1 81 ? -0.812 -3.990 -6.556 1.00 88.06 81 ALA A C 1
ATOM 620 O O . ALA A 1 81 ? -1.655 -4.260 -5.696 1.00 88.06 81 ALA A O 1
ATOM 621 N N . ALA A 1 82 ? 0.421 -4.504 -6.503 1.00 88.50 82 ALA A N 1
ATOM 622 C CA . ALA A 1 82 ? 0.905 -5.308 -5.380 1.00 88.50 82 ALA A CA 1
ATOM 623 C C . ALA A 1 82 ? 0.918 -4.499 -4.071 1.00 88.50 82 ALA A C 1
ATOM 625 O O . ALA A 1 82 ? 0.348 -4.949 -3.075 1.00 88.50 82 ALA A O 1
ATOM 626 N N . ARG A 1 83 ? 1.436 -3.261 -4.096 1.00 86.94 83 ARG A N 1
ATOM 627 C CA . ARG A 1 83 ? 1.425 -2.347 -2.935 1.00 86.94 83 ARG A CA 1
ATOM 628 C C . ARG A 1 83 ? 0.011 -2.094 -2.413 1.00 86.94 83 ARG A C 1
ATOM 630 O O . ARG A 1 83 ? -0.244 -2.161 -1.211 1.00 86.94 83 ARG A O 1
ATOM 637 N N . LEU A 1 84 ? -0.931 -1.809 -3.315 1.00 87.69 84 LEU A N 1
ATOM 638 C CA . LEU A 1 84 ? -2.330 -1.570 -2.949 1.00 87.69 84 LEU A CA 1
ATOM 639 C C . LEU A 1 84 ? -2.973 -2.811 -2.319 1.00 87.69 84 LEU A C 1
ATOM 641 O O . LEU A 1 84 ? -3.712 -2.679 -1.341 1.00 87.69 84 LEU A O 1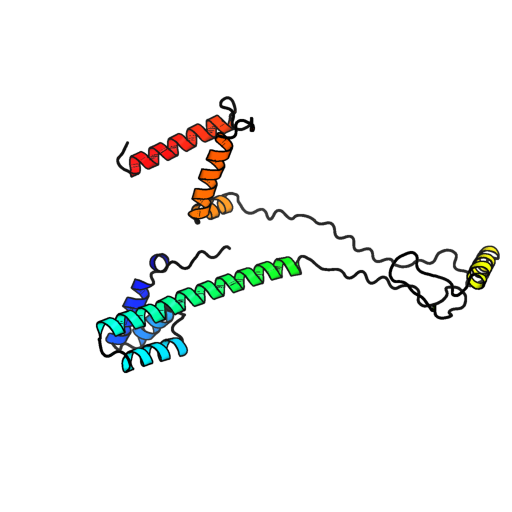
ATOM 645 N N . ARG A 1 85 ? -2.682 -4.009 -2.845 1.00 90.06 85 ARG A N 1
ATOM 646 C CA . ARG A 1 85 ? -3.144 -5.281 -2.267 1.00 90.06 85 ARG A CA 1
ATOM 647 C C . ARG A 1 85 ? -2.571 -5.502 -0.872 1.00 90.06 85 ARG A C 1
ATOM 649 O O . ARG A 1 85 ? -3.339 -5.785 0.043 1.00 90.06 85 ARG A O 1
ATOM 656 N N . GLU A 1 86 ? -1.270 -5.296 -0.681 1.00 87.56 86 GLU A N 1
ATOM 657 C CA . GLU A 1 86 ? -0.628 -5.416 0.633 1.00 87.56 86 GLU A CA 1
ATOM 658 C C . GLU A 1 86 ? -1.237 -4.434 1.645 1.00 87.56 86 GLU A C 1
ATOM 660 O O . GLU A 1 86 ? -1.554 -4.822 2.773 1.00 87.56 86 GLU A O 1
ATOM 665 N N . ARG A 1 87 ? -1.488 -3.182 1.232 1.00 86.81 87 ARG A N 1
ATOM 666 C CA . ARG A 1 87 ? -2.140 -2.169 2.075 1.00 86.81 87 ARG A CA 1
ATOM 667 C C . ARG A 1 87 ? -3.553 -2.588 2.477 1.00 86.81 87 ARG A C 1
ATOM 669 O O . ARG A 1 87 ? -3.883 -2.523 3.659 1.00 86.81 87 ARG A O 1
ATOM 676 N N . LYS A 1 88 ? -4.368 -3.048 1.521 1.00 90.69 88 LYS A N 1
ATOM 677 C CA . LYS A 1 88 ? -5.729 -3.547 1.788 1.00 90.69 88 LYS A CA 1
ATOM 678 C C . LYS A 1 88 ? -5.710 -4.752 2.725 1.00 90.69 88 LYS A C 1
ATOM 680 O O . LYS A 1 88 ? -6.482 -4.791 3.673 1.00 90.69 88 LYS A O 1
ATOM 685 N N . GLN A 1 89 ? -4.798 -5.701 2.520 1.00 89.44 89 GLN A N 1
ATOM 686 C CA . GLN A 1 89 ? -4.640 -6.843 3.421 1.00 89.44 89 GLN A CA 1
ATOM 687 C C . GLN A 1 89 ? -4.191 -6.412 4.822 1.00 89.44 89 GLN A C 1
ATOM 689 O O . GLN A 1 89 ? -4.658 -6.963 5.812 1.00 89.44 89 GLN A O 1
ATOM 694 N N . ALA A 1 90 ? -3.302 -5.423 4.938 1.00 85.06 90 ALA A N 1
ATOM 695 C CA . ALA A 1 90 ? -2.890 -4.883 6.230 1.00 85.06 90 ALA A CA 1
ATOM 696 C C . ALA A 1 90 ? -4.052 -4.198 6.960 1.00 85.06 90 ALA A C 1
ATOM 698 O O . ALA A 1 90 ? -4.191 -4.367 8.170 1.00 85.06 90 ALA A O 1
ATOM 699 N N . GLU A 1 91 ? -4.890 -3.458 6.236 1.00 85.19 91 GLU A N 1
ATOM 700 C CA . GLU A 1 91 ? -6.116 -2.874 6.776 1.00 85.19 91 GLU A CA 1
ATOM 701 C C . GLU A 1 91 ? -7.107 -3.960 7.205 1.00 85.19 91 GLU A C 1
ATOM 703 O O . GLU A 1 91 ? -7.627 -3.896 8.316 1.00 85.19 91 GLU A O 1
ATOM 708 N N . GLN A 1 92 ? -7.293 -5.000 6.390 1.00 82.38 92 GLN A N 1
ATOM 709 C CA . GLN A 1 92 ? -8.147 -6.134 6.732 1.00 82.38 92 GLN A CA 1
ATOM 710 C C . GLN A 1 92 ? -7.648 -6.842 7.994 1.00 82.38 92 GLN A C 1
ATOM 712 O O . GLN A 1 92 ? -8.415 -7.006 8.929 1.00 82.38 92 GLN A O 1
ATOM 717 N N . ARG A 1 93 ? -6.342 -7.117 8.116 1.00 83.06 93 ARG A N 1
ATOM 718 C CA . ARG A 1 93 ? -5.751 -7.669 9.349 1.00 83.06 93 ARG A CA 1
ATOM 719 C C . ARG A 1 93 ? -5.994 -6.784 10.572 1.00 83.06 93 ARG A C 1
ATOM 721 O O . ARG A 1 93 ? -6.117 -7.299 11.679 1.00 83.06 93 ARG A O 1
ATOM 728 N N . ARG A 1 94 ? -6.030 -5.455 10.410 1.00 79.94 94 ARG A N 1
ATOM 729 C CA . ARG A 1 94 ? -6.395 -4.536 11.503 1.00 79.94 94 ARG A CA 1
ATOM 730 C C . ARG A 1 94 ? -7.877 -4.660 11.851 1.00 79.94 94 ARG A C 1
ATOM 732 O O . ARG A 1 94 ? -8.190 -4.710 13.033 1.00 79.94 94 ARG A O 1
ATOM 739 N N . ARG A 1 95 ? -8.754 -4.752 10.846 1.00 72.25 95 ARG A N 1
ATOM 740 C CA . ARG A 1 95 ? -10.200 -4.947 11.029 1.00 72.25 95 ARG A CA 1
ATOM 741 C C . ARG A 1 95 ? -10.529 -6.297 11.668 1.00 72.25 95 ARG A C 1
ATOM 743 O O . ARG A 1 95 ? -11.306 -6.330 12.609 1.00 72.25 95 ARG A O 1
ATOM 750 N N . ASP A 1 96 ? -9.893 -7.378 11.234 1.00 72.81 96 ASP A N 1
ATOM 751 C CA . ASP A 1 96 ? -10.110 -8.727 11.772 1.00 72.81 96 ASP A CA 1
ATOM 752 C C . ASP A 1 96 ? -9.616 -8.846 13.221 1.00 72.81 96 ASP A C 1
ATOM 754 O O . ASP A 1 96 ? -10.207 -9.556 14.030 1.00 72.81 96 ASP A O 1
ATOM 758 N N . ARG A 1 97 ? -8.561 -8.101 13.590 1.00 68.06 97 ARG A N 1
ATOM 759 C CA . ARG A 1 97 ? -8.137 -7.955 14.994 1.00 68.06 97 ARG A CA 1
ATOM 760 C C . ARG A 1 97 ? -9.162 -7.197 15.840 1.00 68.06 97 ARG A C 1
ATOM 762 O O . ARG A 1 97 ? -9.238 -7.430 17.043 1.00 68.06 97 ARG A O 1
ATOM 769 N N . THR A 1 98 ? -9.934 -6.292 15.242 1.00 55.78 98 THR A N 1
ATOM 770 C CA . THR A 1 98 ? -11.041 -5.603 15.914 1.00 55.78 98 THR A CA 1
ATOM 771 C C . THR A 1 98 ? -12.321 -6.422 15.766 1.00 55.78 98 THR A C 1
ATOM 773 O O . THR A 1 98 ? -13.144 -6.161 14.892 1.00 55.78 98 THR A O 1
ATOM 776 N N . VAL A 1 99 ? -12.512 -7.422 16.628 1.00 53.22 99 VAL A N 1
ATOM 777 C CA . VAL A 1 99 ? -13.790 -8.144 16.699 1.00 53.22 99 VAL A CA 1
ATOM 778 C C . VAL A 1 99 ? -14.869 -7.165 17.170 1.00 53.22 99 VAL A C 1
ATOM 780 O O . VAL A 1 99 ? -14.934 -6.808 18.347 1.00 53.22 99 VAL A O 1
ATOM 783 N N . ARG A 1 100 ? -15.720 -6.696 16.250 1.00 49.38 100 ARG A N 1
ATOM 784 C CA . ARG A 1 100 ? -16.955 -5.989 16.608 1.00 49.38 100 ARG A CA 1
ATOM 785 C C . ARG A 1 100 ? -17.917 -7.009 17.205 1.00 49.38 100 ARG A C 1
ATOM 787 O O . ARG A 1 100 ? -18.549 -7.769 16.481 1.00 49.38 100 ARG A O 1
ATOM 794 N N . VAL A 1 101 ? -18.008 -7.028 18.530 1.00 49.69 101 VAL A N 1
ATOM 795 C CA . VAL A 1 101 ? -19.019 -7.812 19.239 1.00 49.69 101 VAL A CA 1
ATOM 796 C C . VAL A 1 101 ? -20.325 -7.027 19.216 1.00 49.69 101 VAL A C 1
ATOM 798 O O . VAL A 1 101 ? -20.457 -5.996 19.877 1.00 49.69 101 VAL A O 1
ATOM 801 N N . GLU A 1 102 ? -21.307 -7.510 18.460 1.00 46.72 102 GLU A N 1
ATOM 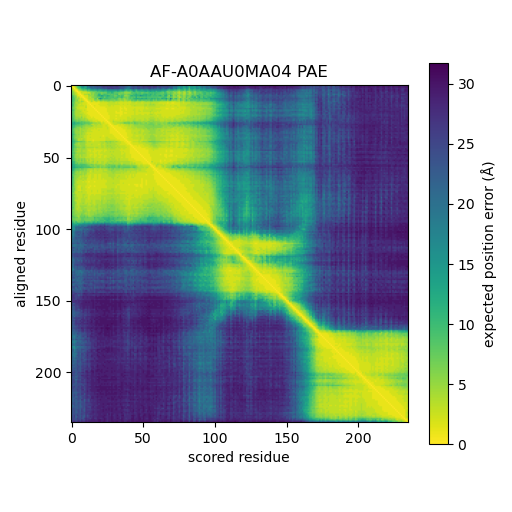802 C CA . GLU A 1 102 ? -22.688 -7.086 18.663 1.00 46.72 102 GLU A CA 1
ATOM 803 C C . GLU A 1 102 ? -23.164 -7.611 20.016 1.00 46.72 102 GLU A C 1
ATOM 805 O O . GLU A 1 102 ? -23.161 -8.813 20.286 1.00 46.72 102 GLU A O 1
ATOM 810 N N . ARG A 1 103 ? -23.574 -6.699 20.897 1.00 51.75 103 ARG A N 1
ATOM 811 C CA . ARG A 1 103 ? -24.104 -7.047 22.212 1.00 51.75 103 ARG A CA 1
ATOM 812 C C . ARG A 1 103 ? -25.533 -7.575 22.055 1.00 51.75 103 ARG A C 1
ATOM 814 O O . ARG A 1 103 ? -26.487 -6.819 22.219 1.00 51.75 103 ARG A O 1
ATOM 821 N N . ARG A 1 104 ? -25.697 -8.863 21.743 1.00 50.84 104 ARG A N 1
ATOM 822 C CA . ARG A 1 104 ? -27.006 -9.528 21.839 1.00 50.84 104 ARG A CA 1
ATOM 823 C C . ARG A 1 104 ? -27.269 -9.874 23.298 1.00 50.84 104 ARG A C 1
ATOM 825 O O . ARG A 1 104 ? -26.739 -10.840 23.830 1.00 50.84 104 ARG A O 1
ATOM 832 N N . VAL A 1 105 ? -28.026 -9.014 23.972 1.00 59.66 105 VAL A N 1
ATOM 833 C CA . VAL A 1 105 ? -28.649 -9.361 25.251 1.00 59.66 105 VAL A CA 1
ATOM 834 C C . VAL A 1 105 ? -29.986 -9.994 24.907 1.00 59.66 105 VAL A C 1
ATOM 836 O O . VAL A 1 105 ? -30.842 -9.310 24.345 1.00 59.66 105 VAL A O 1
ATOM 839 N N . ASP A 1 106 ? -30.171 -11.268 25.243 1.00 62.81 106 ASP A N 1
ATOM 840 C CA . ASP A 1 106 ? -31.487 -11.893 25.161 1.00 62.81 106 ASP A CA 1
ATOM 841 C C . ASP A 1 106 ? -32.385 -11.251 26.217 1.00 62.81 106 ASP A C 1
ATOM 843 O O . ASP A 1 106 ? -32.256 -11.462 27.425 1.00 62.81 106 ASP A O 1
ATOM 847 N N . LEU A 1 107 ? -33.251 -10.357 25.752 1.00 70.44 107 LEU A N 1
ATOM 848 C CA . LEU A 1 107 ? -34.189 -9.659 26.611 1.00 70.44 107 LEU A CA 1
ATOM 849 C C . LEU A 1 107 ? -35.357 -10.597 26.945 1.00 70.44 107 LEU A C 1
ATOM 851 O O . LEU A 1 107 ? -35.802 -11.346 26.073 1.00 70.44 107 LEU A O 1
ATOM 855 N N . PRO A 1 108 ? -35.909 -10.540 28.170 1.00 76.12 108 PRO A N 1
ATOM 856 C CA . PRO A 1 108 ? -37.080 -11.330 28.524 1.00 76.12 108 PRO A CA 1
ATOM 857 C C . PRO A 1 108 ? -38.235 -11.026 27.563 1.00 76.12 108 PRO A C 1
ATOM 859 O O . PRO A 1 108 ? -38.678 -9.883 27.457 1.00 76.12 108 PRO A O 1
ATOM 862 N N . THR A 1 109 ? -38.727 -12.046 26.863 1.00 81.38 109 THR A N 1
ATOM 863 C CA . THR A 1 109 ? -39.866 -11.930 25.935 1.00 81.38 109 THR A CA 1
ATOM 864 C C . THR A 1 109 ? -41.190 -12.313 26.594 1.00 81.38 109 THR A C 1
ATOM 866 O O . THR A 1 109 ? -42.264 -11.987 26.081 1.00 81.38 109 THR A O 1
ATOM 869 N N . THR A 1 110 ? -41.127 -12.961 27.757 1.00 87.44 110 THR A N 1
ATOM 870 C CA . THR A 1 110 ? -42.270 -13.462 28.520 1.00 87.44 110 THR A CA 1
ATOM 871 C C . THR A 1 110 ? -42.295 -12.883 29.931 1.00 87.44 110 THR A C 1
ATOM 873 O O . THR A 1 110 ? -41.277 -12.525 30.523 1.00 87.44 110 THR A O 1
ATOM 876 N N . CYS A 1 111 ? -43.500 -12.750 30.477 1.00 86.25 111 CYS A N 1
ATOM 877 C CA . CYS A 1 111 ? -43.715 -12.323 31.849 1.00 86.25 111 CYS A CA 1
ATOM 878 C C . CYS A 1 111 ? -43.182 -13.385 32.814 1.00 86.25 111 CYS A C 1
ATOM 880 O O . CYS A 1 111 ? -43.645 -14.524 32.784 1.00 86.25 111 CYS A O 1
ATOM 882 N N . ALA A 1 112 ? -42.317 -12.987 33.747 1.00 82.00 112 ALA A N 1
ATOM 883 C CA . ALA A 1 112 ? -41.703 -13.892 34.725 1.00 82.00 112 ALA A CA 1
ATOM 884 C C . ALA A 1 112 ? -42.684 -14.543 35.720 1.00 82.00 112 ALA A C 1
ATOM 886 O O . ALA A 1 112 ? -42.265 -15.338 36.551 1.00 82.00 112 ALA A O 1
ATOM 887 N N . ARG A 1 113 ? -43.974 -14.183 35.679 1.00 84.00 113 ARG A N 1
ATOM 888 C CA . ARG A 1 113 ? -45.009 -14.779 36.533 1.00 84.00 113 ARG A CA 1
ATOM 889 C C . ARG A 1 113 ? -46.011 -15.626 35.757 1.00 84.00 113 ARG A C 1
ATOM 891 O O . ARG A 1 113 ? -46.218 -16.779 36.088 1.00 84.00 113 ARG A O 1
ATOM 898 N N . CYS A 1 114 ? -46.668 -15.040 34.759 1.00 85.12 114 CYS A N 1
ATOM 899 C CA . CYS A 1 114 ? -47.767 -15.689 34.036 1.00 85.12 114 CYS A CA 1
ATOM 900 C C . CYS A 1 114 ? -47.372 -16.202 32.644 1.00 85.12 114 CYS A C 1
ATOM 902 O O . CYS A 1 114 ? -48.234 -16.659 31.904 1.00 85.12 114 CYS A O 1
ATOM 904 N N . GLY A 1 115 ? -46.109 -16.047 32.233 1.00 84.44 115 GLY A N 1
ATOM 905 C CA . GLY A 1 115 ? -45.612 -16.499 30.927 1.00 84.44 115 GLY A CA 1
ATOM 906 C C . GLY A 1 115 ? -46.113 -15.700 29.716 1.00 84.44 115 GLY A C 1
ATOM 907 O O . GLY A 1 115 ? -45.629 -15.902 28.606 1.00 84.44 115 GLY A O 1
ATOM 908 N N . THR A 1 116 ? -47.040 -14.753 29.893 1.00 88.69 116 THR A N 1
ATOM 909 C CA . THR A 1 116 ? -47.598 -13.951 28.792 1.00 88.69 116 THR A CA 1
ATOM 910 C C . THR A 1 116 ? -46.518 -13.143 28.070 1.00 88.69 116 THR A C 1
ATOM 912 O O . THR A 1 116 ? -45.666 -12.534 28.721 1.00 88.69 116 THR A O 1
ATOM 915 N N . LYS A 1 117 ? -46.582 -13.081 26.733 1.00 87.31 117 LYS A N 1
ATOM 916 C CA . LYS A 1 117 ? -45.656 -12.289 25.906 1.00 87.31 117 LYS A CA 1
ATOM 917 C C . LYS A 1 117 ? -45.687 -10.802 26.281 1.00 87.31 117 LYS A C 1
ATOM 919 O O . LYS A 1 117 ? -46.756 -10.212 26.457 1.00 87.31 117 LYS A O 1
ATOM 924 N N . LEU A 1 118 ? -44.510 -10.192 26.392 1.00 86.06 118 LEU A N 1
ATOM 925 C CA . LEU A 1 118 ? -44.347 -8.771 26.697 1.00 86.06 118 LEU A CA 1
ATOM 926 C C . LEU A 1 118 ? -44.458 -7.939 25.411 1.00 86.06 118 LEU A C 1
ATOM 928 O O . LEU A 1 118 ? -43.772 -8.214 24.435 1.00 86.06 118 LEU A O 1
ATOM 932 N N . LYS A 1 119 ? -45.323 -6.914 25.411 1.00 76.25 119 LYS A N 1
ATOM 933 C CA . LYS A 1 119 ? -45.631 -6.099 24.217 1.00 76.25 119 LYS A CA 1
ATOM 934 C C . LYS A 1 119 ? -44.568 -5.043 23.864 1.00 76.25 119 LYS A C 1
ATOM 936 O O . LYS A 1 119 ? -44.571 -4.552 22.746 1.00 76.25 119 LYS A O 1
ATOM 941 N N . GLU A 1 120 ? -43.656 -4.707 24.781 1.00 69.88 120 GLU A N 1
ATOM 942 C CA . GLU A 1 120 ? -42.649 -3.648 24.589 1.00 69.88 120 GLU A CA 1
ATOM 943 C C . GLU A 1 120 ? -41.317 -4.020 25.247 1.00 69.88 120 GLU A C 1
ATOM 945 O O . GLU A 1 120 ? -41.024 -3.650 26.389 1.00 69.88 120 GLU A O 1
ATOM 950 N N . VAL A 1 121 ? -40.498 -4.776 24.523 1.00 69.12 121 VAL A N 1
ATOM 951 C CA . VAL A 1 121 ? -39.139 -5.110 24.948 1.00 69.12 121 VAL A CA 1
ATOM 952 C C . VAL A 1 121 ? -38.188 -4.103 24.304 1.00 69.12 121 VAL A C 1
ATOM 954 O O . VAL A 1 121 ? -37.758 -4.273 23.167 1.00 69.12 121 VAL A O 1
ATOM 957 N N . LYS A 1 122 ? -37.912 -2.993 25.000 1.00 70.44 122 LYS A N 1
ATOM 958 C CA . LYS A 1 122 ? -36.962 -1.983 24.510 1.00 70.44 122 LYS A CA 1
ATOM 959 C C . LYS A 1 122 ? -35.524 -2.509 24.649 1.00 70.44 122 LYS A C 1
ATOM 961 O O . LYS A 1 122 ? -35.189 -3.022 25.717 1.00 70.44 122 LYS A O 1
ATOM 966 N N . PRO A 1 123 ? -34.668 -2.349 23.621 1.00 65.38 123 PRO A N 1
ATOM 967 C CA . PRO A 1 123 ? -33.274 -2.795 23.670 1.00 65.38 123 PRO A CA 1
ATOM 968 C C . PRO A 1 123 ? -32.401 -1.952 24.606 1.00 65.38 123 PRO A C 1
ATOM 970 O O . PRO A 1 123 ? -31.328 -2.385 25.020 1.00 65.38 123 PRO A O 1
ATOM 973 N N . THR A 1 124 ? -32.856 -0.749 24.957 1.00 65.50 124 THR A N 1
ATOM 974 C CA . THR A 1 124 ? -32.154 0.194 25.826 1.00 65.50 124 THR A CA 1
ATOM 975 C C . THR A 1 124 ? -32.912 0.408 27.139 1.00 65.50 124 THR A C 1
ATOM 977 O O . THR A 1 124 ? -34.142 0.467 27.173 1.00 65.50 124 THR A O 1
ATOM 980 N N . GLY A 1 125 ? -32.166 0.544 28.242 1.00 72.50 125 GLY A N 1
ATOM 981 C CA . GLY A 1 125 ? -32.718 0.762 29.584 1.00 72.50 125 GLY A CA 1
ATOM 982 C C . GLY A 1 125 ? -33.009 -0.527 30.361 1.00 72.50 125 GLY A C 1
ATOM 983 O O . GLY A 1 125 ? -32.501 -1.598 30.037 1.00 72.50 125 GLY A O 1
ATOM 984 N N . ARG A 1 126 ? -33.791 -0.419 31.445 1.00 74.62 126 ARG A N 1
ATOM 985 C CA . ARG A 1 126 ? -34.149 -1.564 32.298 1.00 74.62 126 ARG A CA 1
ATOM 986 C C . ARG A 1 126 ? -35.213 -2.424 31.599 1.00 74.62 126 ARG A C 1
ATOM 988 O O . ARG A 1 126 ? -36.325 -1.924 31.412 1.00 74.62 126 ARG A O 1
ATOM 995 N N . PRO A 1 127 ? -34.936 -3.705 31.286 1.00 78.12 127 PRO A N 1
ATOM 996 C CA . PRO A 1 127 ? -35.916 -4.574 30.647 1.00 78.12 127 PRO A CA 1
ATOM 997 C C . PRO A 1 127 ? -37.164 -4.744 31.514 1.00 78.12 127 PRO A C 1
ATOM 999 O O . PRO A 1 127 ? -37.091 -4.883 32.742 1.00 78.12 127 PRO A O 1
ATOM 1002 N N . ARG A 1 128 ? -38.330 -4.743 30.869 1.00 80.69 128 ARG A N 1
ATOM 1003 C CA . ARG A 1 128 ? -39.599 -5.040 31.529 1.00 80.69 128 ARG A CA 1
ATOM 1004 C C . ARG A 1 128 ? -39.661 -6.542 31.803 1.00 80.69 128 ARG A C 1
ATOM 1006 O O . ARG A 1 128 ? -39.464 -7.332 30.897 1.00 80.69 128 ARG A O 1
ATOM 1013 N N . LEU A 1 129 ? -39.936 -6.926 33.049 1.00 84.69 129 LEU A N 1
ATOM 1014 C CA . LEU A 1 129 ? -39.990 -8.337 33.470 1.00 84.69 129 LEU A CA 1
ATOM 1015 C C . LEU A 1 129 ? -41.431 -8.869 33.606 1.00 84.69 129 LEU A C 1
ATOM 1017 O O . LEU A 1 129 ? -41.664 -10.075 33.613 1.00 84.69 129 LEU A O 1
ATOM 1021 N N . TYR A 1 130 ? -42.412 -7.968 33.726 1.00 88.00 130 TYR A N 1
ATOM 1022 C CA . TYR A 1 130 ? -43.815 -8.310 33.971 1.00 88.00 130 TYR A CA 1
ATOM 1023 C C . TYR A 1 130 ? -44.738 -7.625 32.964 1.00 88.00 130 TYR A C 1
ATOM 1025 O O . TYR A 1 130 ? -44.539 -6.458 32.609 1.00 88.00 130 TYR A O 1
ATOM 1033 N N . CYS A 1 131 ? -45.791 -8.327 32.545 1.00 86.75 131 CYS A N 1
ATOM 1034 C CA . CYS A 1 131 ? -46.779 -7.787 31.613 1.00 86.75 131 CYS A CA 1
ATOM 1035 C C . CYS A 1 131 ? -47.583 -6.625 32.226 1.00 86.75 131 CYS A C 1
ATOM 1037 O O . CYS A 1 131 ? -47.916 -5.683 31.511 1.00 86.75 131 CYS A O 1
ATOM 1039 N N . SER A 1 132 ? -47.804 -6.605 33.547 1.00 88.00 132 SER A N 1
ATOM 1040 C CA . SER A 1 132 ? -48.584 -5.569 34.242 1.00 88.00 132 SER A CA 1
ATOM 1041 C C . SER A 1 132 ? -48.097 -5.296 35.680 1.00 88.00 132 SER A C 1
ATOM 1043 O O . SER A 1 132 ? -47.410 -6.138 36.274 1.00 88.00 132 SER A O 1
ATOM 1045 N N . PRO A 1 133 ? -48.466 -4.144 36.280 1.00 90.06 133 PRO A N 1
ATOM 1046 C CA . PRO A 1 133 ? -48.249 -3.877 37.705 1.00 90.06 133 PRO A CA 1
ATOM 1047 C C . PRO A 1 133 ? -48.905 -4.914 38.625 1.00 90.06 133 PRO A C 1
ATOM 1049 O O . PRO A 1 133 ? -48.324 -5.265 39.649 1.00 90.06 133 PRO A O 1
ATOM 1052 N N . ALA A 1 134 ? -50.066 -5.457 38.240 1.00 90.06 134 ALA A N 1
ATOM 1053 C CA . ALA A 1 134 ? -50.740 -6.523 38.977 1.00 90.06 134 ALA A CA 1
ATOM 1054 C C . ALA A 1 134 ? -49.879 -7.795 39.031 1.00 90.06 134 ALA A C 1
ATOM 1056 O O . ALA A 1 134 ? -49.611 -8.314 40.112 1.00 90.06 134 ALA A O 1
ATOM 1057 N N . CYS A 1 135 ? -49.337 -8.239 37.889 1.00 87.81 135 CYS A N 1
ATOM 1058 C CA . CYS A 1 135 ? -48.414 -9.375 37.857 1.00 87.81 135 CYS A CA 1
ATOM 1059 C C . CYS A 1 135 ? -47.138 -9.111 38.660 1.00 87.81 135 CYS A C 1
ATOM 1061 O O . CYS A 1 135 ? -46.640 -10.024 39.308 1.00 87.81 135 CYS A O 1
ATOM 1063 N N . ARG A 1 136 ? -46.631 -7.873 38.676 1.00 88.06 136 ARG A N 1
ATOM 1064 C CA . ARG A 1 136 ? -45.486 -7.496 39.516 1.00 88.06 136 ARG A CA 1
ATOM 1065 C C . ARG A 1 136 ? -45.811 -7.601 41.007 1.00 88.06 136 ARG A C 1
ATOM 1067 O O . ARG A 1 136 ? -45.000 -8.146 41.754 1.00 88.06 136 ARG A O 1
ATOM 1074 N N . LYS A 1 137 ? -46.961 -7.064 41.432 1.00 91.06 137 LYS A N 1
ATOM 1075 C CA . LYS A 1 137 ? -47.394 -7.072 42.834 1.00 91.06 137 LYS A CA 1
ATOM 1076 C C . LYS A 1 137 ? -47.578 -8.498 43.318 1.00 91.06 137 LYS A C 1
ATOM 1078 O O . LYS A 1 137 ? -46.948 -8.885 44.294 1.00 91.06 137 LYS A O 1
ATOM 1083 N N . SER A 1 138 ? -48.339 -9.313 42.600 1.00 86.50 138 SER A N 1
ATOM 1084 C CA . SER A 1 138 ? -48.588 -10.654 43.104 1.00 86.50 138 SER A CA 1
ATOM 1085 C C . SER A 1 138 ? -47.458 -11.660 42.821 1.00 86.50 138 SER A C 1
ATOM 1087 O O . SER A 1 138 ? -47.332 -12.612 43.571 1.00 86.50 138 SER A O 1
ATOM 1089 N N . ALA A 1 139 ? -46.498 -11.376 41.923 1.00 86.56 139 ALA A N 1
ATOM 1090 C CA . ALA A 1 139 ? -45.193 -12.069 41.930 1.00 86.56 139 ALA A CA 1
ATOM 1091 C C . ALA A 1 139 ? -44.374 -11.768 43.198 1.00 86.56 139 ALA A C 1
ATOM 1093 O O . ALA A 1 139 ? -43.600 -12.599 43.666 1.00 86.56 139 ALA A O 1
ATOM 1094 N N . TYR A 1 140 ? -44.481 -10.547 43.733 1.00 86.44 140 TYR A N 1
ATOM 1095 C CA . TYR A 1 140 ? -43.854 -10.196 45.006 1.00 86.44 140 TYR A CA 1
ATOM 1096 C C . TYR A 1 140 ? -44.538 -10.914 46.173 1.00 86.44 140 TYR A C 1
ATOM 1098 O O . TYR A 1 140 ? -43.844 -11.439 47.039 1.00 86.44 140 TYR A O 1
ATOM 1106 N N . GLU A 1 141 ? -45.867 -11.000 46.160 1.00 88.19 141 GLU A N 1
ATOM 1107 C CA . GLU A 1 141 ? -46.632 -11.765 47.151 1.00 88.19 141 GLU A CA 1
ATOM 1108 C C . GLU A 1 141 ? -46.333 -13.268 47.074 1.00 88.19 141 GLU A C 1
ATOM 1110 O O . GLU A 1 141 ? -46.089 -13.867 48.114 1.00 88.19 141 GLU A O 1
ATOM 1115 N N . ASP A 1 142 ? -46.237 -13.860 45.877 1.00 85.62 142 ASP A N 1
ATOM 1116 C CA . ASP A 1 142 ? -45.877 -15.276 45.702 1.00 85.62 142 ASP A CA 1
ATOM 1117 C C . ASP A 1 142 ? -44.486 -15.579 46.293 1.00 85.62 142 ASP A C 1
ATOM 1119 O O . ASP A 1 142 ? -44.312 -16.577 46.991 1.00 85.62 142 ASP A O 1
ATOM 1123 N N . ARG A 1 143 ? -43.509 -14.675 46.097 1.00 82.62 143 ARG A N 1
ATOM 1124 C CA . ARG A 1 143 ? -42.176 -14.775 46.725 1.00 82.62 143 ARG A CA 1
ATOM 1125 C C . ARG A 1 143 ? -42.220 -14.613 48.242 1.00 82.62 143 ARG A C 1
ATOM 1127 O O . ARG A 1 143 ? -41.457 -15.271 48.940 1.00 82.62 143 ARG A O 1
ATOM 1134 N N . ARG A 1 144 ? -43.066 -13.714 48.750 1.00 85.44 144 ARG A N 1
ATOM 1135 C CA . ARG A 1 144 ? -43.230 -13.465 50.191 1.00 85.44 144 ARG A CA 1
ATOM 1136 C C . ARG A 1 144 ? -43.918 -14.638 50.892 1.00 85.44 144 ARG A C 1
ATOM 1138 O O . ARG A 1 144 ? -43.591 -14.929 52.032 1.00 85.44 144 ARG A O 1
ATOM 1145 N N . ALA A 1 145 ? -44.852 -15.288 50.207 1.00 85.69 145 ALA A N 1
ATOM 1146 C CA . ALA A 1 145 ? -45.609 -16.433 50.695 1.00 85.69 145 ALA A CA 1
ATOM 1147 C C . ALA A 1 145 ? -44.906 -17.780 50.454 1.00 85.69 145 ALA A C 1
ATOM 1149 O O . ALA A 1 145 ? -45.497 -18.812 50.743 1.00 85.69 145 ALA A O 1
ATOM 1150 N N . HIS A 1 146 ? -43.678 -17.779 49.915 1.00 78.62 146 HIS A N 1
ATOM 1151 C CA . HIS A 1 146 ? -42.907 -18.991 49.613 1.00 78.62 146 HIS A CA 1
ATOM 1152 C C . HIS A 1 146 ? -43.677 -20.026 48.775 1.00 78.62 146 HIS A C 1
ATOM 1154 O O . HIS A 1 146 ? -43.553 -21.225 48.994 1.00 78.62 146 HIS A O 1
ATOM 1160 N N . ARG A 1 147 ? -44.485 -19.568 47.811 1.00 78.06 147 ARG A N 1
ATOM 1161 C CA . ARG A 1 147 ? -45.234 -20.472 46.928 1.00 78.06 147 ARG A CA 1
ATOM 1162 C C . ARG A 1 147 ? -44.297 -21.206 45.966 1.00 78.06 147 ARG A C 1
ATOM 1164 O O . ARG A 1 147 ? -43.342 -20.610 45.461 1.00 78.06 147 ARG A O 1
ATOM 1171 N N . ASP A 1 148 ? -44.613 -22.464 45.668 1.00 66.31 148 ASP A N 1
ATOM 1172 C CA . ASP A 1 148 ? -43.858 -23.269 44.704 1.00 66.31 148 ASP A CA 1
ATOM 1173 C C . ASP A 1 148 ? -43.799 -22.582 43.330 1.00 66.31 148 ASP A C 1
ATOM 1175 O O . ASP A 1 148 ? -44.793 -22.063 42.820 1.00 66.31 148 ASP A O 1
ATOM 1179 N N . GLY A 1 149 ? -42.595 -22.517 42.753 1.00 66.94 149 GLY A N 1
ATOM 1180 C CA . GLY A 1 149 ? -42.314 -21.799 41.502 1.00 66.94 149 GLY A CA 1
ATOM 1181 C C . GLY A 1 149 ? -41.988 -20.304 41.656 1.00 66.94 149 GLY A C 1
ATOM 1182 O O . GLY A 1 149 ? -41.563 -19.670 40.687 1.00 66.94 149 GLY A O 1
ATOM 1183 N N . ALA A 1 150 ? -42.105 -19.717 42.854 1.00 67.69 150 ALA A N 1
ATOM 1184 C CA . ALA A 1 150 ? -41.716 -18.328 43.104 1.00 67.69 150 ALA A CA 1
ATOM 1185 C C . ALA A 1 150 ? -40.188 -18.186 43.247 1.00 67.69 150 ALA A C 1
ATOM 1187 O O . ALA A 1 150 ? -39.622 -18.185 44.341 1.00 67.69 150 ALA A O 1
ATOM 1188 N N . VAL A 1 151 ? -39.498 -18.034 42.116 1.00 61.50 151 VAL A N 1
ATOM 1189 C CA . VAL A 1 151 ? -38.034 -17.914 42.074 1.00 61.50 151 VAL A CA 1
ATOM 1190 C C . VAL A 1 151 ? -37.567 -16.602 42.732 1.00 61.50 151 VAL A C 1
ATOM 1192 O O . VAL A 1 151 ? -37.870 -15.499 42.266 1.00 61.50 151 VAL A O 1
ATOM 1195 N N . LYS A 1 152 ? -36.808 -16.714 43.834 1.00 54.53 152 LYS A N 1
ATOM 1196 C CA . LYS A 1 152 ? -36.205 -15.578 44.566 1.00 54.53 152 LYS A CA 1
ATOM 1197 C C . LYS A 1 152 ? -34.942 -15.039 43.882 1.00 54.53 152 LYS A C 1
ATOM 1199 O O . LYS A 1 152 ? -34.673 -13.843 43.966 1.00 54.53 152 LYS A O 1
ATOM 1204 N N . VAL A 1 153 ? -34.202 -15.905 43.186 1.00 54.44 153 VAL A N 1
ATOM 1205 C CA . VAL A 1 153 ? -32.968 -15.581 42.457 1.00 54.44 153 VAL A CA 1
ATOM 1206 C C . VAL A 1 153 ? -33.010 -16.291 41.108 1.00 54.44 153 VAL A C 1
ATOM 1208 O O . VAL A 1 153 ? -32.954 -17.515 41.056 1.00 54.44 153 VAL A O 1
ATOM 1211 N N . GLN A 1 154 ? -33.135 -15.534 40.019 1.00 58.53 154 GLN A N 1
ATOM 1212 C CA . GLN A 1 154 ? -32.964 -16.079 38.675 1.00 58.53 154 GLN A CA 1
ATOM 1213 C C . GLN A 1 154 ? -31.483 -15.959 38.316 1.00 58.53 154 GLN A C 1
ATOM 1215 O O . GLN A 1 154 ? -30.982 -14.848 38.134 1.00 58.53 154 GLN A O 1
ATOM 1220 N N . VAL A 1 155 ? -30.781 -17.089 38.246 1.00 51.69 155 VAL A N 1
ATOM 1221 C CA . VAL A 1 155 ? -29.426 -17.126 37.690 1.00 51.69 155 VAL A CA 1
ATOM 1222 C C . VAL A 1 155 ? -29.573 -16.952 36.184 1.00 51.69 155 VAL A C 1
ATOM 1224 O O . VAL A 1 155 ? -29.968 -17.868 35.471 1.00 51.69 155 VAL A O 1
ATOM 1227 N N . VAL A 1 156 ? -29.343 -15.732 35.712 1.00 57.16 156 VAL A N 1
ATOM 1228 C CA . VAL A 1 156 ? -29.179 -15.463 34.286 1.00 57.16 156 VAL A CA 1
ATOM 1229 C C . VAL A 1 156 ? -27.694 -15.626 34.012 1.00 57.16 156 VAL A C 1
ATOM 1231 O O . VAL A 1 156 ? -26.897 -14.832 34.520 1.00 57.16 156 VAL A O 1
ATOM 1234 N N . GLU A 1 157 ? -27.315 -16.653 33.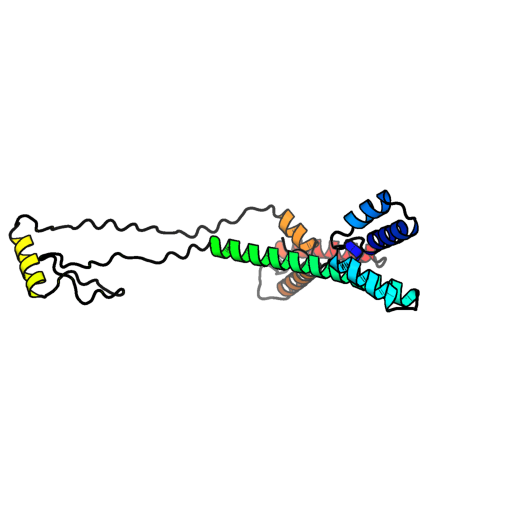251 1.00 42.97 157 GLU A N 1
ATOM 1235 C CA . GLU A 1 157 ? -25.946 -16.793 32.759 1.00 42.97 157 GLU A CA 1
ATOM 1236 C C . GLU A 1 157 ? -25.630 -15.608 31.852 1.00 42.97 157 GLU A C 1
ATOM 1238 O O . GLU A 1 157 ? -25.962 -15.548 30.670 1.00 42.97 157 GLU A O 1
ATOM 1243 N N . LYS A 1 158 ? -25.016 -14.596 32.452 1.00 49.44 158 LYS A N 1
ATOM 1244 C CA . LYS A 1 158 ? -24.490 -13.453 31.735 1.00 49.44 158 LYS A CA 1
ATOM 1245 C C . LYS A 1 158 ? -23.081 -13.829 31.306 1.00 49.44 158 LYS A C 1
ATOM 1247 O O . LYS A 1 158 ? -22.139 -13.663 32.077 1.00 49.44 158 LYS A O 1
ATOM 1252 N N . ILE A 1 159 ? -22.933 -14.318 30.080 1.00 47.72 159 ILE A N 1
ATOM 1253 C CA . ILE A 1 159 ? -21.614 -14.485 29.467 1.00 47.72 159 ILE A CA 1
ATOM 1254 C C . ILE A 1 159 ? -21.037 -13.076 29.256 1.00 47.72 159 ILE A C 1
ATOM 1256 O O . ILE A 1 159 ? -21.376 -12.370 28.307 1.00 47.72 159 ILE A O 1
ATOM 1260 N N . VAL A 1 160 ? -20.223 -12.614 30.208 1.00 46.47 160 VAL A N 1
ATOM 1261 C CA . VAL A 1 160 ? -19.471 -11.358 30.115 1.00 46.47 160 VAL A CA 1
ATOM 1262 C C . VAL A 1 160 ? -18.078 -11.698 29.608 1.00 46.47 160 VAL A C 1
ATOM 1264 O O . VAL A 1 160 ? -17.170 -11.964 30.388 1.00 46.47 160 VAL A O 1
ATOM 1267 N N . THR A 1 161 ? -17.891 -11.694 28.293 1.00 45.53 161 THR A N 1
ATOM 1268 C CA . THR A 1 161 ? -16.545 -11.688 27.713 1.00 45.53 161 THR A CA 1
ATOM 1269 C C . THR A 1 161 ? -15.984 -10.271 27.806 1.00 45.53 161 THR A C 1
ATOM 1271 O O . THR A 1 161 ? -16.274 -9.417 26.968 1.00 45.53 161 THR A O 1
ATOM 1274 N N . GLU A 1 162 ? -15.225 -9.996 28.864 1.00 43.62 162 GLU A N 1
ATOM 1275 C CA . GLU A 1 162 ? -14.458 -8.759 29.013 1.00 43.62 162 GLU A CA 1
ATOM 1276 C C . GLU A 1 162 ? -13.178 -8.862 28.170 1.00 43.62 162 GLU A C 1
ATOM 1278 O O . GLU A 1 162 ? -12.278 -9.647 28.469 1.00 43.62 162 GLU A O 1
ATOM 1283 N N . VAL A 1 163 ? -13.092 -8.086 27.087 1.00 49.72 163 VAL A N 1
ATOM 1284 C CA . VAL A 1 163 ? -11.865 -7.992 26.286 1.00 49.72 163 VAL A CA 1
ATOM 1285 C C . VAL A 1 163 ? -10.975 -6.922 26.905 1.00 49.72 163 VAL A C 1
ATOM 1287 O O . VAL A 1 163 ? -11.255 -5.730 26.804 1.00 49.72 163 VAL A O 1
ATOM 1290 N N . ARG A 1 164 ? -9.875 -7.343 27.532 1.00 43.03 164 ARG A N 1
ATOM 1291 C CA . ARG A 1 164 ? -8.785 -6.434 27.895 1.00 43.03 164 ARG A CA 1
ATOM 1292 C C . ARG A 1 164 ? -7.909 -6.205 26.670 1.00 43.03 164 ARG A C 1
ATOM 1294 O O . ARG A 1 164 ? -7.267 -7.133 26.181 1.00 43.03 164 ARG A O 1
ATOM 1301 N N . GLU A 1 165 ? -7.851 -4.966 26.191 1.00 47.03 165 GLU A N 1
ATOM 1302 C CA . GLU A 1 165 ? -6.882 -4.557 25.175 1.00 47.03 165 GLU A CA 1
ATOM 1303 C C . GLU A 1 165 ? -5.461 -4.686 25.737 1.00 47.03 165 GLU A C 1
ATOM 1305 O O . GLU A 1 165 ? -4.946 -3.799 26.417 1.00 47.03 165 GLU A O 1
ATOM 1310 N N . ARG A 1 166 ? -4.786 -5.801 25.453 1.00 42.44 166 ARG A N 1
ATOM 1311 C CA . ARG A 1 166 ? -3.345 -5.898 25.678 1.00 42.44 166 ARG A CA 1
ATOM 1312 C C . ARG A 1 166 ? -2.662 -5.403 24.408 1.00 42.44 166 ARG A C 1
ATOM 1314 O O . ARG A 1 166 ? -2.625 -6.113 23.406 1.00 42.44 166 ARG A O 1
ATOM 1321 N N . ARG A 1 167 ? -2.122 -4.178 24.430 1.00 46.16 167 ARG A N 1
ATOM 1322 C CA . ARG A 1 167 ? -1.155 -3.734 23.415 1.00 46.16 167 ARG A CA 1
ATOM 1323 C C . ARG A 1 167 ? 0.042 -4.677 23.478 1.00 46.16 167 ARG A C 1
ATOM 1325 O O . ARG A 1 167 ? 0.911 -4.527 24.331 1.00 46.16 167 ARG A O 1
ATOM 1332 N N . ILE A 1 168 ? 0.075 -5.660 22.588 1.00 48.12 168 ILE A N 1
ATOM 1333 C CA . ILE A 1 168 ? 1.272 -6.459 22.360 1.00 48.12 168 ILE A CA 1
ATOM 1334 C C . ILE A 1 168 ? 2.224 -5.534 21.600 1.00 48.12 168 ILE A C 1
ATOM 1336 O O . ILE A 1 168 ? 2.066 -5.332 20.395 1.00 48.12 168 ILE A O 1
ATOM 1340 N N . GLN A 1 169 ? 3.169 -4.905 22.308 1.00 48.84 169 GLN A N 1
ATOM 1341 C CA . GLN A 1 169 ? 4.362 -4.389 21.643 1.00 48.84 169 GLN A CA 1
ATOM 1342 C C . GLN A 1 169 ? 5.046 -5.611 21.049 1.00 48.84 169 GLN A C 1
ATOM 1344 O O . GLN A 1 169 ? 5.600 -6.420 21.786 1.00 48.84 169 GLN A O 1
ATOM 1349 N N . VAL A 1 170 ? 4.909 -5.800 19.739 1.00 54.81 170 VAL A N 1
ATOM 1350 C CA . VAL A 1 170 ? 5.651 -6.842 19.036 1.00 54.81 170 VAL A CA 1
ATOM 1351 C C . VAL A 1 170 ? 7.122 -6.457 19.185 1.00 54.81 170 VAL A C 1
ATOM 1353 O O . VAL A 1 170 ? 7.499 -5.394 18.685 1.00 54.81 170 VAL A O 1
ATOM 1356 N N . PRO A 1 171 ? 7.937 -7.238 19.910 1.00 66.75 171 PRO A N 1
ATOM 1357 C CA . PRO A 1 171 ? 9.327 -6.893 20.114 1.00 66.75 171 PRO A CA 1
ATOM 1358 C C . PRO A 1 171 ? 10.061 -7.239 18.821 1.00 66.75 171 PRO A C 1
ATOM 1360 O O . PRO A 1 171 ? 10.478 -8.374 18.626 1.00 66.75 171 PRO A O 1
ATOM 1363 N N . HIS A 1 172 ? 10.166 -6.285 17.898 1.00 68.88 172 HIS A N 1
ATOM 1364 C CA . HIS A 1 172 ? 11.162 -6.390 16.841 1.00 68.88 172 HIS A CA 1
ATOM 1365 C C . HIS A 1 172 ? 12.478 -5.778 17.352 1.00 68.88 172 HIS A C 1
ATOM 1367 O O . HIS A 1 172 ? 12.456 -4.810 18.129 1.00 68.88 172 HIS A O 1
ATOM 1373 N N . PRO A 1 173 ? 13.633 -6.324 16.948 1.00 83.31 173 PRO A N 1
ATOM 1374 C CA . PRO A 1 173 ? 14.929 -5.719 17.211 1.00 83.31 173 PRO A CA 1
ATOM 1375 C C . PRO A 1 173 ? 14.959 -4.230 16.836 1.00 83.31 173 PRO A C 1
ATOM 1377 O O . PRO A 1 173 ? 14.358 -3.794 15.852 1.00 83.31 173 PRO A O 1
ATOM 1380 N N . ARG A 1 174 ? 15.683 -3.416 17.617 1.00 79.50 174 ARG A N 1
ATOM 1381 C CA . ARG A 1 174 ? 15.869 -1.983 17.306 1.00 79.50 174 ARG A CA 1
ATOM 1382 C C . ARG A 1 174 ? 16.620 -1.774 15.987 1.00 79.50 174 ARG A C 1
ATOM 1384 O O . ARG A 1 174 ? 16.391 -0.763 15.328 1.00 79.50 174 ARG A O 1
ATOM 1391 N N . SER A 1 175 ? 17.468 -2.730 15.602 1.00 83.88 175 SER A N 1
ATOM 1392 C CA . SER A 1 175 ? 18.157 -2.761 14.307 1.00 83.88 175 SER A CA 1
ATOM 1393 C C . SER A 1 175 ? 17.181 -2.682 13.140 1.00 83.88 175 SER A C 1
ATOM 1395 O O . SER A 1 175 ? 17.444 -1.967 12.182 1.00 83.88 175 SER A O 1
ATOM 1397 N N . ASP A 1 176 ? 16.021 -3.327 13.247 1.00 83.25 176 ASP A N 1
ATOM 1398 C CA . ASP A 1 176 ? 15.051 -3.383 12.155 1.00 83.25 176 ASP A CA 1
ATOM 1399 C C . ASP A 1 176 ? 14.415 -2.013 11.909 1.00 83.25 176 ASP A C 1
ATOM 1401 O O . ASP A 1 176 ? 14.207 -1.624 10.763 1.00 83.25 176 ASP A O 1
ATOM 1405 N N . CYS A 1 177 ? 14.183 -1.232 12.971 1.00 83.94 177 CYS A N 1
ATOM 1406 C CA . CYS A 1 177 ? 13.759 0.164 12.839 1.00 83.94 177 CYS A CA 1
ATOM 1407 C C . CYS A 1 177 ? 14.826 1.031 12.182 1.00 83.94 177 CYS A C 1
ATOM 1409 O O . CYS A 1 177 ? 14.502 1.852 11.329 1.00 83.94 177 CYS A O 1
ATOM 1411 N N . ILE A 1 178 ? 16.084 0.875 12.598 1.00 87.19 178 ILE A N 1
ATOM 1412 C CA . ILE A 1 178 ? 17.196 1.659 12.052 1.00 87.19 178 ILE A CA 1
ATOM 1413 C C . ILE A 1 178 ? 17.348 1.348 10.562 1.00 87.19 178 ILE A C 1
ATOM 1415 O O . ILE A 1 178 ? 17.369 2.266 9.749 1.00 87.19 178 ILE A O 1
ATOM 1419 N N . ASN A 1 179 ? 17.346 0.067 10.195 1.00 87.81 179 ASN A N 1
ATOM 1420 C CA . ASN A 1 179 ? 17.421 -0.378 8.807 1.00 87.81 179 ASN A CA 1
ATOM 1421 C C . ASN A 1 179 ? 16.228 0.118 7.983 1.00 87.81 179 ASN A C 1
ATOM 1423 O O . ASN A 1 179 ? 16.405 0.524 6.839 1.00 87.81 179 ASN A O 1
ATOM 1427 N N . ALA A 1 180 ? 15.023 0.135 8.560 1.00 85.56 180 ALA A N 1
ATOM 1428 C CA . ALA A 1 180 ? 13.843 0.667 7.886 1.00 85.56 180 ALA A CA 1
ATOM 1429 C C . ALA A 1 180 ? 13.961 2.171 7.595 1.00 85.56 180 ALA A C 1
ATOM 1431 O O . ALA A 1 180 ? 13.584 2.597 6.508 1.00 85.56 180 ALA A O 1
ATOM 1432 N N . VAL A 1 181 ? 14.503 2.960 8.531 1.00 92.19 181 VAL A N 1
ATOM 1433 C CA . VAL A 1 181 ? 14.752 4.398 8.326 1.00 92.19 181 VAL A CA 1
ATOM 1434 C C . VAL A 1 181 ? 15.850 4.621 7.289 1.00 92.19 181 VAL A C 1
ATOM 1436 O O . VAL A 1 181 ? 15.677 5.439 6.399 1.00 92.19 181 VAL A O 1
ATOM 1439 N N . LEU A 1 182 ? 16.965 3.890 7.373 1.00 89.62 182 LEU A N 1
ATOM 1440 C CA . LEU A 1 182 ? 18.084 4.035 6.433 1.00 89.62 182 LEU A CA 1
ATOM 1441 C C . LEU A 1 182 ? 17.733 3.591 5.008 1.00 89.62 182 LEU A C 1
ATOM 1443 O O . LEU A 1 182 ? 18.369 4.030 4.058 1.00 89.62 182 LEU A O 1
ATOM 1447 N N . ALA A 1 183 ? 16.740 2.715 4.851 1.00 87.81 183 ALA A N 1
ATOM 1448 C CA . ALA A 1 183 ? 16.275 2.271 3.547 1.00 87.81 183 ALA A CA 1
ATOM 1449 C C . ALA A 1 183 ? 15.351 3.288 2.849 1.00 87.81 183 ALA A C 1
ATOM 1451 O O . ALA A 1 183 ? 15.077 3.115 1.664 1.00 87.81 183 ALA A O 1
ATOM 1452 N N . ASP A 1 184 ? 14.822 4.289 3.545 1.00 89.94 184 ASP A N 1
ATOM 1453 C CA . ASP A 1 184 ? 13.833 5.226 3.011 1.00 89.94 184 ASP A CA 1
ATOM 1454 C C . ASP A 1 184 ? 14.368 6.660 3.123 1.00 89.94 184 ASP A C 1
ATOM 1456 O O . ASP A 1 184 ? 14.468 7.214 4.219 1.00 89.94 184 ASP A O 1
ATOM 1460 N N . ASP A 1 185 ? 14.734 7.247 1.981 1.00 87.00 185 ASP A N 1
ATOM 1461 C CA . ASP A 1 185 ? 15.383 8.561 1.918 1.00 87.00 185 ASP A CA 1
ATOM 1462 C C . ASP A 1 185 ? 14.514 9.671 2.530 1.00 87.00 185 ASP A C 1
ATOM 1464 O O . ASP A 1 185 ? 15.024 10.527 3.258 1.00 87.00 185 ASP A O 1
ATOM 1468 N N . ASP A 1 186 ? 13.193 9.617 2.329 1.00 87.00 186 ASP A N 1
ATOM 1469 C CA . ASP A 1 186 ? 12.255 10.591 2.894 1.00 87.00 186 ASP A CA 1
ATOM 1470 C C . ASP A 1 186 ? 12.191 10.464 4.423 1.00 87.00 186 ASP A C 1
ATOM 1472 O O . ASP A 1 186 ? 12.196 11.469 5.145 1.00 87.00 186 ASP A O 1
ATOM 1476 N N . LEU A 1 187 ? 12.171 9.232 4.949 1.00 87.62 187 LEU A N 1
ATOM 1477 C CA . LEU A 1 187 ? 12.207 8.997 6.396 1.00 87.62 187 LEU A CA 1
ATOM 1478 C C . LEU A 1 187 ? 13.541 9.422 7.008 1.00 87.62 187 LEU A C 1
ATOM 1480 O O . LEU A 1 187 ? 13.549 10.006 8.094 1.00 87.62 187 LEU A O 1
ATOM 1484 N N . MET A 1 188 ? 14.655 9.171 6.323 1.00 91.19 188 MET A N 1
ATOM 1485 C CA . MET A 1 188 ? 15.979 9.596 6.764 1.00 91.19 188 MET A CA 1
ATOM 1486 C C . MET A 1 188 ? 16.049 11.124 6.888 1.00 91.19 188 MET A C 1
ATOM 1488 O O . MET A 1 188 ? 16.398 11.647 7.952 1.00 91.19 188 MET A O 1
ATOM 1492 N N . VAL A 1 189 ? 15.624 11.846 5.845 1.00 89.81 189 VAL A N 1
ATOM 1493 C CA . VAL A 1 189 ? 15.538 13.315 5.839 1.00 89.81 189 VAL A CA 1
ATOM 1494 C C . VAL A 1 189 ? 14.584 13.813 6.928 1.00 89.81 189 VAL A C 1
ATOM 1496 O O . VAL A 1 189 ? 14.917 14.737 7.675 1.00 89.81 189 VAL A O 1
ATOM 1499 N N . SER A 1 190 ? 13.425 13.170 7.092 1.00 90.88 190 SER A N 1
ATOM 1500 C CA . SER A 1 190 ? 12.457 13.515 8.137 1.00 90.88 190 SER A CA 1
ATOM 1501 C C . SER A 1 190 ? 13.038 13.358 9.546 1.00 90.88 190 SER A C 1
ATOM 1503 O O . SER A 1 190 ? 12.757 14.185 10.418 1.00 90.88 190 SER A O 1
ATOM 1505 N N . VAL A 1 191 ? 13.844 12.323 9.800 1.00 92.69 191 VAL A N 1
ATOM 1506 C CA . VAL A 1 191 ? 14.506 12.119 11.098 1.00 92.69 191 VAL A CA 1
ATOM 1507 C C . VAL A 1 191 ? 15.515 13.233 11.370 1.00 92.69 191 VAL A C 1
ATOM 1509 O O . VAL A 1 191 ? 15.506 13.792 12.468 1.00 92.69 191 VAL A O 1
ATOM 1512 N N . VAL A 1 192 ? 16.325 13.618 10.379 1.00 91.94 192 VAL A N 1
ATOM 1513 C CA . VAL A 1 192 ? 17.291 14.725 10.507 1.00 91.94 192 VAL A CA 1
ATOM 1514 C C . VAL A 1 192 ? 16.584 16.050 10.811 1.00 91.94 192 VAL A C 1
ATOM 1516 O O . VAL A 1 192 ? 16.966 16.760 11.750 1.00 91.94 192 VAL A O 1
ATOM 1519 N N . TRP A 1 193 ? 15.516 16.370 10.076 1.00 93.38 193 TRP A N 1
ATOM 1520 C CA . TRP A 1 193 ? 14.710 17.570 10.323 1.00 93.38 193 TRP A CA 1
ATOM 1521 C C . TRP A 1 193 ? 14.072 17.566 11.705 1.00 93.38 193 TRP A C 1
ATOM 1523 O O . TRP A 1 193 ? 14.121 18.573 12.412 1.00 93.38 193 TRP A O 1
ATOM 1533 N N . THR A 1 194 ? 13.526 16.425 12.122 1.00 92.38 194 THR A N 1
ATOM 1534 C CA . THR A 1 194 ? 12.921 16.281 13.449 1.00 92.38 194 THR A CA 1
ATOM 1535 C C . THR A 1 194 ? 13.963 16.485 14.542 1.00 92.38 194 THR A C 1
ATOM 1537 O O . THR A 1 194 ? 13.721 17.240 15.478 1.00 92.38 194 THR A O 1
ATOM 1540 N N . LEU A 1 195 ? 15.146 15.875 14.424 1.00 90.44 195 LEU A N 1
ATOM 1541 C CA . LEU A 1 195 ? 16.236 16.077 15.381 1.00 90.44 195 LEU A CA 1
ATOM 1542 C C . LEU A 1 195 ? 16.671 17.544 15.441 1.00 90.44 195 LEU A C 1
ATOM 1544 O O . LEU A 1 195 ? 16.861 18.078 16.531 1.00 90.44 195 LEU A O 1
ATOM 1548 N N . THR A 1 196 ? 16.750 18.216 14.294 1.00 90.31 196 THR A N 1
ATOM 1549 C CA . THR A 1 196 ? 17.092 19.641 14.225 1.00 90.31 196 THR A CA 1
ATOM 1550 C C . THR A 1 196 ? 16.025 20.504 14.898 1.00 90.31 196 THR A C 1
ATOM 1552 O O . THR A 1 196 ? 16.361 21.393 15.679 1.00 90.31 196 THR A O 1
ATOM 1555 N N . ALA A 1 197 ? 14.741 20.229 14.655 1.00 90.69 197 ALA A N 1
ATOM 1556 C CA . ALA A 1 197 ? 13.636 20.918 15.317 1.00 90.69 197 ALA A CA 1
ATOM 1557 C C . ALA A 1 197 ? 13.671 20.708 16.840 1.00 90.69 197 ALA A C 1
ATOM 1559 O O . ALA A 1 197 ? 13.522 21.667 17.591 1.00 90.69 197 ALA A O 1
ATOM 1560 N N . LEU A 1 198 ? 13.946 19.482 17.295 1.00 89.19 198 LEU A N 1
ATOM 1561 C CA . LEU A 1 198 ? 14.050 19.148 18.717 1.00 89.19 198 LEU A CA 1
ATOM 1562 C C . LEU A 1 198 ? 15.214 19.850 19.420 1.00 89.19 198 LEU A C 1
ATOM 1564 O O . LEU A 1 198 ? 15.071 20.222 20.577 1.00 89.19 198 LEU A O 1
ATOM 1568 N N . VAL A 1 199 ? 16.348 20.025 18.739 1.00 89.19 199 VAL A N 1
ATOM 1569 C CA . VAL A 1 199 ? 17.504 20.757 19.281 1.00 89.19 199 VAL A CA 1
ATOM 1570 C C . VAL A 1 199 ? 17.258 22.268 19.289 1.00 89.19 199 VAL A C 1
ATOM 1572 O O . VAL A 1 199 ? 17.714 22.964 20.191 1.00 89.19 199 VAL A O 1
ATOM 1575 N N . ARG A 1 200 ? 16.532 22.797 18.296 1.00 88.75 200 ARG A N 1
ATOM 1576 C CA . ARG A 1 200 ? 16.161 24.223 18.239 1.00 88.75 200 ARG A CA 1
ATOM 1577 C C . ARG A 1 200 ? 15.084 24.593 19.259 1.00 88.75 200 ARG A C 1
ATOM 1579 O O . ARG A 1 200 ? 15.019 25.748 19.679 1.00 88.75 200 ARG A O 1
ATOM 1586 N N . ASP A 1 201 ? 14.251 23.633 19.647 1.00 89.50 201 ASP A N 1
ATOM 1587 C CA . ASP A 1 201 ? 13.211 23.800 20.655 1.00 89.50 201 ASP A CA 1
ATOM 1588 C C . ASP A 1 201 ? 13.808 23.926 22.067 1.00 89.50 201 ASP A C 1
ATOM 1590 O O . ASP A 1 201 ? 14.028 22.944 22.779 1.00 89.50 201 ASP A O 1
ATOM 1594 N N . ARG A 1 202 ? 14.014 25.175 22.495 1.00 86.44 202 ARG A N 1
ATOM 1595 C CA . ARG A 1 202 ? 14.550 25.525 23.822 1.00 86.44 202 ARG A CA 1
ATOM 1596 C C . ARG A 1 202 ? 13.618 25.177 24.986 1.00 86.44 202 ARG A C 1
ATOM 1598 O O . ARG A 1 202 ? 14.010 25.331 26.137 1.00 86.44 202 ARG A O 1
ATOM 1605 N N . THR A 1 203 ? 12.387 24.729 24.729 1.00 89.75 203 THR A N 1
ATOM 1606 C CA . THR A 1 203 ? 11.480 24.295 25.804 1.00 89.75 203 THR A CA 1
ATOM 1607 C C . THR A 1 203 ? 11.815 22.886 26.304 1.00 89.75 203 THR A C 1
ATOM 1609 O O . THR A 1 203 ? 11.450 22.507 27.421 1.00 89.75 203 THR A O 1
ATOM 1612 N N . ARG A 1 204 ? 12.551 22.095 25.509 1.00 85.88 204 ARG A N 1
ATOM 1613 C CA . ARG A 1 204 ? 12.900 20.708 25.832 1.00 85.88 204 ARG A CA 1
ATOM 1614 C C . ARG A 1 204 ? 14.254 20.605 26.520 1.00 85.88 204 ARG A C 1
ATOM 1616 O O . ARG A 1 204 ? 15.264 20.322 25.882 1.00 85.88 204 ARG A O 1
ATOM 1623 N N . LYS A 1 205 ? 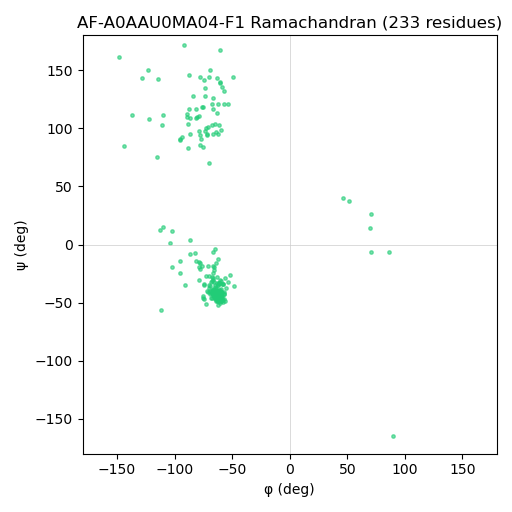14.224 20.628 27.854 1.00 87.81 205 LYS A N 1
ATOM 1624 C CA . LYS A 1 205 ? 15.422 20.518 28.707 1.00 87.81 205 LYS A CA 1
ATOM 1625 C C . LYS A 1 205 ? 16.334 19.325 28.409 1.00 87.81 205 LYS A C 1
ATOM 1627 O O . LYS A 1 205 ? 17.524 19.384 28.666 1.00 87.81 205 LYS A O 1
ATOM 1632 N N . ALA A 1 206 ? 15.803 18.228 27.857 1.00 85.38 206 ALA A N 1
ATOM 1633 C CA . ALA A 1 206 ? 16.587 17.043 27.489 1.00 85.38 206 ALA A CA 1
ATOM 1634 C C . ALA A 1 206 ? 17.626 17.293 26.374 1.00 85.38 206 ALA A C 1
ATOM 1636 O O . ALA A 1 206 ? 18.500 16.448 26.169 1.00 85.38 206 ALA A O 1
ATOM 1637 N N . TYR A 1 207 ? 17.505 18.407 25.648 1.00 87.31 207 TYR A N 1
ATOM 1638 C CA . TYR A 1 207 ? 18.429 18.845 24.603 1.00 87.31 207 TYR A CA 1
ATOM 1639 C C . TYR A 1 207 ? 19.241 20.084 25.020 1.00 87.31 207 TYR A C 1
ATOM 1641 O O . TYR A 1 207 ? 19.879 20.693 24.167 1.00 87.31 207 TYR A O 1
ATOM 1649 N N . ASP A 1 208 ? 19.266 20.436 26.310 1.00 89.25 208 ASP A N 1
ATOM 1650 C CA . ASP A 1 208 ? 20.130 21.510 26.806 1.00 89.25 208 ASP A CA 1
ATOM 1651 C C . ASP A 1 208 ? 21.616 21.098 26.743 1.00 89.25 208 ASP A C 1
ATOM 1653 O O . ASP A 1 208 ? 21.925 19.912 26.924 1.00 89.25 208 ASP A O 1
ATOM 1657 N N . PRO A 1 209 ? 22.555 22.048 26.554 1.00 89.62 209 PRO A N 1
ATOM 1658 C CA . PRO A 1 209 ? 23.987 21.763 26.400 1.00 89.62 209 PRO A CA 1
ATOM 1659 C C . PRO A 1 209 ? 24.616 20.926 27.520 1.00 89.62 209 PRO A C 1
ATOM 1661 O O . PRO A 1 209 ? 25.520 20.120 27.277 1.00 89.62 209 PRO A O 1
ATOM 1664 N N . ASP A 1 210 ? 24.116 21.080 28.744 1.00 91.12 210 ASP A N 1
ATOM 1665 C CA . ASP A 1 210 ? 24.638 20.379 29.915 1.00 91.12 210 ASP A CA 1
ATOM 1666 C C . ASP A 1 210 ? 24.205 18.911 29.978 1.00 91.12 210 ASP A C 1
ATOM 1668 O O . ASP A 1 210 ? 24.857 18.099 30.646 1.00 91.12 210 ASP A O 1
ATOM 1672 N N . GLN A 1 211 ? 23.159 18.535 29.235 1.00 92.44 211 GLN A N 1
ATOM 1673 C CA . GLN A 1 211 ? 22.611 17.187 29.271 1.00 92.44 211 GLN A CA 1
ATOM 1674 C C . GLN A 1 211 ? 23.504 16.173 28.546 1.00 92.44 211 GLN A C 1
ATOM 1676 O O . GLN A 1 211 ? 24.000 16.428 27.442 1.00 92.44 211 GLN A O 1
ATOM 1681 N N . PRO A 1 212 ? 23.629 14.943 29.081 1.00 91.06 212 PRO A N 1
ATOM 1682 C CA . PRO A 1 212 ? 24.415 13.884 28.448 1.00 91.06 212 PRO A CA 1
ATOM 1683 C C . PRO A 1 212 ? 23.876 13.515 27.059 1.00 91.06 212 PRO A C 1
ATOM 1685 O O . PRO A 1 212 ? 24.646 13.209 26.147 1.00 91.06 212 PRO A O 1
ATOM 1688 N N . LYS A 1 213 ? 22.553 13.600 26.871 1.00 87.94 213 LYS A N 1
ATOM 1689 C CA . LYS A 1 213 ? 21.895 13.334 25.588 1.00 87.94 213 LYS A CA 1
ATOM 1690 C C . LYS A 1 213 ? 22.323 14.330 24.508 1.00 87.94 213 LYS A C 1
ATOM 1692 O O . LYS A 1 213 ? 22.619 13.909 23.391 1.00 87.94 213 LYS A O 1
ATOM 1697 N N . PHE A 1 214 ? 22.400 15.619 24.842 1.00 91.44 214 PHE A N 1
ATOM 1698 C CA . PHE A 1 214 ? 22.890 16.643 23.922 1.00 91.44 214 PHE A CA 1
ATOM 1699 C C . PHE A 1 214 ? 24.361 16.415 23.576 1.00 91.44 214 PHE A C 1
ATOM 1701 O O . PHE A 1 214 ? 24.714 16.403 22.401 1.00 91.44 214 PHE A O 1
ATOM 1708 N N . LYS A 1 215 ? 25.211 16.145 24.575 1.00 91.69 215 LYS A N 1
ATOM 1709 C CA . LYS A 1 215 ? 26.646 15.880 24.366 1.00 91.69 215 LYS A CA 1
ATOM 1710 C C . LYS A 1 215 ? 26.890 14.682 23.442 1.00 91.69 215 LYS A C 1
ATOM 1712 O O . LYS A 1 215 ? 27.707 14.767 22.526 1.00 91.69 215 LYS A O 1
ATOM 1717 N N . SER A 1 216 ? 26.153 13.585 23.639 1.00 91.50 216 SER A N 1
ATOM 1718 C CA . SER A 1 216 ? 26.209 12.409 22.761 1.00 91.50 216 SER A CA 1
ATOM 1719 C C . SER A 1 216 ? 25.758 12.747 21.337 1.00 91.50 216 SER A C 1
ATOM 1721 O O . SER A 1 216 ? 26.483 12.461 20.383 1.00 91.50 216 SER A O 1
ATOM 1723 N N . LEU A 1 217 ? 24.614 13.425 21.187 1.00 91.94 217 LEU A N 1
ATOM 1724 C CA . LEU A 1 217 ? 24.106 13.847 19.881 1.00 91.94 217 LEU A CA 1
ATOM 1725 C C . LEU A 1 217 ? 25.099 14.764 19.155 1.00 91.94 217 LEU A C 1
ATOM 1727 O O . LEU A 1 217 ? 25.381 14.540 17.980 1.00 91.94 217 LEU A O 1
ATOM 1731 N N . HIS A 1 218 ? 25.665 15.752 19.849 1.00 92.06 218 HIS A N 1
ATOM 1732 C CA . HIS A 1 218 ? 26.649 16.681 19.300 1.00 92.06 218 HIS A CA 1
ATOM 1733 C C . HIS A 1 218 ? 27.892 15.944 18.788 1.00 92.06 218 HIS A C 1
ATOM 1735 O O . HIS A 1 218 ? 28.293 16.141 17.641 1.00 92.06 218 HIS A O 1
ATOM 1741 N N . ARG A 1 219 ? 28.458 15.033 19.593 1.00 95.00 219 ARG A N 1
ATOM 1742 C CA . ARG A 1 219 ? 29.614 14.214 19.200 1.00 95.00 219 ARG A CA 1
ATOM 1743 C C . ARG A 1 219 ? 29.333 13.389 17.941 1.00 95.00 219 ARG A C 1
ATOM 1745 O O . ARG A 1 219 ? 30.141 13.411 17.016 1.00 95.00 219 ARG A O 1
ATOM 1752 N N . HIS A 1 220 ? 28.213 12.666 17.894 1.00 93.12 220 HIS A N 1
ATOM 1753 C CA . HIS A 1 220 ? 27.888 11.808 16.748 1.00 93.12 220 HIS A CA 1
ATOM 1754 C C . HIS A 1 220 ? 27.537 12.610 15.492 1.00 93.12 220 HIS A C 1
ATOM 1756 O O . HIS A 1 220 ? 27.954 12.238 14.401 1.00 93.12 220 HIS A O 1
ATOM 1762 N N . THR A 1 221 ? 26.840 13.737 15.642 1.00 93.44 221 THR A N 1
ATOM 1763 C CA . THR A 1 221 ? 26.511 14.620 14.512 1.00 93.44 221 THR A CA 1
ATOM 1764 C C . THR A 1 221 ? 27.770 15.269 13.940 1.00 93.44 221 THR A C 1
ATOM 1766 O O . THR A 1 221 ? 27.918 15.341 12.725 1.00 93.44 221 THR A O 1
ATOM 1769 N N . ARG A 1 222 ? 28.719 15.676 14.796 1.00 94.19 222 ARG A N 1
ATOM 1770 C CA . ARG A 1 222 ? 30.023 16.194 14.360 1.00 94.19 222 ARG A CA 1
ATOM 1771 C C . ARG A 1 222 ? 30.826 15.141 13.595 1.00 94.19 222 ARG A C 1
ATOM 1773 O O . ARG A 1 222 ? 31.375 15.460 12.549 1.00 94.19 222 ARG A O 1
ATOM 1780 N N . ALA A 1 223 ? 30.865 13.903 14.089 1.00 94.69 223 ALA A N 1
ATOM 1781 C CA . ALA A 1 223 ? 31.535 12.801 13.398 1.00 94.69 223 ALA A CA 1
ATOM 1782 C C . ALA A 1 223 ? 30.891 12.496 12.033 1.00 94.69 223 ALA A C 1
ATOM 1784 O O . ALA A 1 223 ? 31.600 12.320 11.048 1.00 94.69 223 ALA A O 1
ATOM 1785 N N . LEU A 1 224 ? 29.554 12.494 11.959 1.00 93.62 224 LEU A N 1
ATOM 1786 C CA . LEU A 1 224 ? 28.827 12.314 10.701 1.00 93.62 224 LEU A CA 1
ATOM 1787 C C . LEU A 1 224 ? 29.132 13.440 9.705 1.00 93.62 224 LEU A C 1
ATOM 1789 O O . LEU A 1 224 ? 29.427 13.166 8.549 1.00 93.62 224 LEU A O 1
ATOM 1793 N N . HIS A 1 225 ? 29.087 14.695 10.153 1.00 93.62 225 HIS A N 1
ATOM 1794 C CA . HIS A 1 225 ? 29.400 15.851 9.315 1.00 93.62 225 HIS A CA 1
ATOM 1795 C C . HIS A 1 225 ? 30.828 15.782 8.760 1.00 93.62 225 HIS A C 1
ATOM 1797 O O . HIS A 1 225 ? 31.025 15.983 7.567 1.00 93.62 225 HIS A O 1
ATOM 1803 N N . GLN A 1 226 ? 31.804 15.429 9.600 1.00 94.94 226 GLN A N 1
ATOM 1804 C CA . GLN A 1 226 ? 33.192 15.254 9.178 1.00 94.94 226 GLN A CA 1
ATOM 1805 C C . GLN A 1 226 ? 33.329 14.178 8.089 1.00 94.94 226 GLN A C 1
ATOM 1807 O O . GLN A 1 226 ? 33.920 14.438 7.047 1.00 94.94 226 GLN A O 1
ATOM 1812 N N . ALA A 1 227 ? 32.712 13.009 8.279 1.00 94.25 227 ALA A N 1
ATOM 1813 C CA . ALA A 1 227 ? 32.740 11.935 7.286 1.00 94.25 227 ALA A CA 1
ATOM 1814 C C . ALA A 1 227 ? 32.088 12.341 5.947 1.00 94.25 227 ALA A C 1
ATOM 1816 O O . ALA A 1 227 ? 32.519 11.900 4.882 1.00 94.25 227 ALA A O 1
ATOM 1817 N N . LEU A 1 228 ? 31.051 13.188 5.986 1.00 94.00 228 LEU A N 1
ATOM 1818 C CA . LEU A 1 228 ? 30.435 13.745 4.778 1.00 94.00 228 LEU A CA 1
ATOM 1819 C C . LEU A 1 228 ? 31.382 14.704 4.048 1.00 94.00 228 LEU A C 1
ATOM 1821 O O . LEU A 1 228 ? 31.482 14.620 2.826 1.00 94.00 228 LEU A O 1
ATOM 1825 N N . LEU A 1 229 ? 32.088 15.575 4.777 1.00 95.12 229 LEU A N 1
ATOM 1826 C CA . LEU A 1 229 ? 33.090 16.475 4.196 1.00 95.12 229 LEU A CA 1
ATOM 1827 C C . LEU A 1 229 ? 34.248 15.697 3.567 1.00 95.12 229 LEU A C 1
ATOM 1829 O O . LEU A 1 229 ? 34.616 15.977 2.430 1.00 95.12 229 LEU A O 1
ATOM 1833 N N . GLU A 1 230 ? 34.768 14.682 4.260 1.00 94.56 230 GLU A N 1
ATOM 1834 C CA . GLU A 1 230 ? 35.839 13.815 3.751 1.00 94.56 230 GLU A CA 1
ATOM 1835 C C . GLU A 1 230 ? 35.416 13.120 2.456 1.00 94.56 230 GLU A C 1
ATOM 1837 O O . GLU A 1 230 ? 36.141 13.143 1.463 1.00 94.56 230 GLU A O 1
ATOM 1842 N N . ARG A 1 231 ? 34.198 12.570 2.419 1.00 91.12 231 ARG A N 1
ATOM 1843 C CA . ARG A 1 231 ? 33.659 11.926 1.216 1.00 91.12 231 ARG A CA 1
ATOM 1844 C C . ARG A 1 231 ? 33.394 12.907 0.072 1.00 91.12 231 ARG A C 1
ATOM 1846 O O . ARG A 1 231 ? 33.433 12.500 -1.086 1.00 91.12 231 ARG A O 1
ATOM 1853 N N . ALA A 1 232 ? 33.118 14.169 0.384 1.00 90.06 232 ALA A N 1
ATOM 1854 C CA . ALA A 1 232 ? 32.958 15.235 -0.599 1.00 90.06 232 ALA A CA 1
ATOM 1855 C C . ALA A 1 232 ? 34.298 15.840 -1.065 1.00 90.06 232 ALA A C 1
ATOM 1857 O O . ALA A 1 232 ? 34.292 16.654 -1.985 1.00 90.06 232 ALA A O 1
ATOM 1858 N N . GLY A 1 233 ? 35.430 15.468 -0.450 1.00 90.69 233 GLY A N 1
ATOM 1859 C CA . GLY A 1 233 ? 36.739 16.071 -0.724 1.00 90.69 233 GLY A CA 1
ATOM 1860 C C . GLY A 1 233 ? 36.877 17.506 -0.201 1.00 90.69 233 GLY A C 1
ATOM 1861 O O . GLY A 1 233 ? 37.629 18.293 -0.765 1.00 90.69 233 GLY A O 1
ATOM 1862 N N . LEU A 1 234 ? 36.118 17.860 0.840 1.00 83.12 234 LEU A N 1
ATOM 1863 C CA . LEU A 1 234 ? 36.030 19.207 1.422 1.00 83.12 234 LEU A CA 1
ATOM 1864 C C . LEU A 1 234 ? 36.608 19.285 2.848 1.00 83.12 234 LEU A C 1
ATOM 1866 O O . LEU A 1 234 ? 36.332 20.251 3.562 1.00 83.12 234 LEU A O 1
ATOM 1870 N N . ALA A 1 235 ? 37.324 18.245 3.282 1.00 68.06 235 ALA A N 1
ATOM 1871 C CA . ALA A 1 235 ? 37.899 18.118 4.621 1.00 68.06 235 ALA A CA 1
ATOM 1872 C C . ALA A 1 235 ? 39.377 18.513 4.665 1.00 68.06 235 ALA A C 1
ATOM 1874 O O . ALA A 1 235 ? 40.097 18.201 3.690 1.00 68.06 235 ALA A O 1
#

Sequence (235 aa):
MATKRYDPAATDFNGRYARWVAALESGDDAELLEATVALPTLNKRVLAKLAAVDRDEPDPTACAEQKRVIVLLSEINAHQAARLRERKQAEQRRRDRTVRVERRVDLPTTCARCGTKLKEVKPTGRPRLYCSPACRKSAYEDRRAHRDGAVKVQVVEKIVTEVRERRIQVPHPRSDCINAVLADDDLMVSVVWTLTALVRDRTRKAYDPDQPKFKSLHRHTRALHQALLERAGLA